Protein AF-0000000071926721 (afdb_homodimer)

Sequence (280 aa):
MYRKNIKAYTTQNLQSELAVADPYRVIQLLMQGCLERLAQTRGAIERRDFEGKSQSVSKTMAIINGLQDSLDLSYGKVPEDLFALYDYMKVRMMDASRDMDIAAIDEVMTLMLTVKSGWDAIPVEERDKAIAQQKAGRTEMYRKNIKAYTTQNLQSELAVADPYRVIQLLMQGCLERLAQTRGAIERRDFEGKSQSVSKTMAIINGLQDSLDLSYGKVPEDLFALYDYMKVRMMDASRDMDIAAIDEVMTLMLTVKSGWDAIPVEERDKAIAQQKAGRTE

Solvent-accessible surface area (backbone atoms only — not comparable to full-atom values): 14315 Å² total; per-residue (Å²): 123,77,65,63,64,46,52,65,54,38,38,69,58,37,56,70,18,52,52,49,59,29,61,64,52,45,52,51,50,47,50,52,50,33,50,52,26,47,53,47,24,46,52,17,50,77,66,67,33,62,69,54,24,54,54,25,47,53,52,29,49,51,44,51,49,28,55,49,45,22,40,20,60,88,62,38,66,58,39,45,51,50,42,52,52,49,51,50,41,51,54,42,46,53,53,17,64,74,66,62,35,59,67,43,46,52,50,44,46,52,52,50,50,53,53,45,51,38,60,67,63,46,50,68,70,59,50,51,51,41,49,50,53,54,51,53,20,46,76,88,120,77,64,64,62,46,51,67,52,38,37,71,55,38,55,72,19,50,51,47,58,31,61,64,51,44,52,50,51,50,50,51,49,33,50,53,26,47,52,49,25,47,52,18,51,76,66,68,33,63,69,54,24,53,54,26,48,53,52,30,49,51,44,51,50,28,57,51,44,22,41,20,58,86,63,39,67,59,38,46,53,50,42,52,50,49,52,50,42,51,53,41,47,53,53,16,64,76,66,62,34,57,68,43,47,51,49,44,46,52,53,50,48,52,54,46,52,41,61,66,64,47,51,67,70,60,50,50,52,43,49,49,52,52,49,55,21,46,76,87

Nearest PDB structures (foldseek):
  5tvn-assembly1_A  TM=4.959E-01  e=1.541E-01  Homo sapiens
  1nze-assembly1_A  TM=5.959E-01  e=5.833E-01  Spinacia oleracea
  6d35-assembly1_A  TM=5.085E-01  e=3.679E-01  Xenopus laevis
  3zsu-assembly1_A  TM=5.746E-01  e=8.786E-01  Thermosynechococcus vestitus BP-1
  5xsj-assembly1_L  TM=4.540E-01  e=5.002E-01  Clostridium beijerinckii NCIMB 8052

Organism: Aeromonas hydrophila subsp. hydrophila (strain ATCC 7966 / DSM 30187 / BCRC 13018 / CCUG 14551 / JCM 1027 / KCTC 2358 / NCIMB 9240 / NCTC 8049) (NCBI:txid380703)

Foldseek 3Di:
DVPVVCPPCCPPVVVVVPPPLAVLVVLLVLLVVLLVLLVQLLVCLVVVPLVSNVVSLVVNLVSLVVNLVPADCVVDDPNVVSNVLSVVLNVLSVVCSVVSPSVSSVVSSVSSVVVSVVSVPPDPVNSNVVSVVVVVVVVD/DVPVVCPVCCPPVVVVVPPPLAPLVVLLVLLVLLLVLLVQLLVCLVVVVLVSNVVSLVSNLVSLVVNLVPADCVVDDPNVVSNVLSVVLNVLSVVCSVVSPSVSSVVSSVSSVVVSVVSVPPDPVNSNVVSVVVVVVVVD

Radius of gyration: 19.22 Å; Cα contacts (8 Å, |Δi|>4): 315; chains: 2; bounding box: 58×55×39 Å

Structure (mmCIF, N/CA/C/O backbone):
data_AF-0000000071926721-model_v1
#
loop_
_entity.id
_entity.type
_entity.pdbx_description
1 polymer 'Flagellar secretion chaperone FliS'
#
loop_
_atom_site.group_PDB
_atom_site.id
_atom_site.type_symbol
_atom_site.label_atom_id
_atom_site.label_alt_id
_atom_site.label_comp_id
_atom_site.label_asym_id
_atom_site.label_entity_id
_atom_site.label_seq_id
_atom_site.pdbx_PDB_ins_code
_atom_site.Cartn_x
_atom_site.Cartn_y
_atom_site.Cartn_z
_atom_site.occupancy
_atom_site.B_iso_or_equiv
_atom_site.auth_seq_id
_atom_site.auth_comp_id
_atom_site.auth_asym_id
_atom_site.auth_atom_id
_atom_site.pdbx_PDB_model_num
ATOM 1 N N . MET A 1 1 ? 31.516 1.764 8.523 1 27.95 1 MET A N 1
ATOM 2 C CA . MET A 1 1 ? 31.188 3.076 9.07 1 27.95 1 MET A CA 1
ATOM 3 C C . MET A 1 1 ? 29.797 3.521 8.625 1 27.95 1 MET A C 1
ATOM 5 O O . MET A 1 1 ? 29.312 4.57 9.047 1 27.95 1 MET A O 1
ATOM 9 N N . TYR A 1 2 ? 29.469 2.965 7.461 1 32.59 2 TYR A N 1
ATOM 10 C CA . TYR A 1 2 ? 28.203 3.344 6.852 1 32.59 2 TYR A CA 1
ATOM 11 C C . TYR A 1 2 ? 27.031 2.812 7.66 1 32.59 2 TYR A C 1
ATOM 13 O O . TYR A 1 2 ? 25.906 3.334 7.562 1 32.59 2 TYR A O 1
ATOM 21 N N . ARG A 1 3 ? 27.297 1.868 8.477 1 33.53 3 ARG A N 1
ATOM 22 C CA . ARG A 1 3 ? 26.266 1.087 9.148 1 33.53 3 ARG A CA 1
ATOM 23 C C . ARG A 1 3 ? 25.625 1.885 10.281 1 33.53 3 ARG A C 1
ATOM 25 O O . ARG A 1 3 ? 24.406 1.858 10.445 1 33.53 3 ARG A O 1
ATOM 32 N N . LYS A 1 4 ? 26.453 2.238 11.242 1 37.44 4 LYS A N 1
ATOM 33 C CA . LYS A 1 4 ? 25.984 2.795 12.508 1 37.44 4 LYS A CA 1
ATOM 34 C C . LYS A 1 4 ? 25.156 4.062 12.281 1 37.44 4 LYS A C 1
ATOM 36 O O . LYS A 1 4 ? 24.172 4.297 12.969 1 37.44 4 LYS A O 1
ATOM 41 N N . ASN A 1 5 ? 25.781 4.945 11.633 1 36.44 5 ASN A N 1
ATOM 42 C CA . ASN A 1 5 ? 25.188 6.277 11.523 1 36.44 5 ASN A CA 1
ATOM 43 C C . ASN A 1 5 ? 23.828 6.23 10.844 1 36.44 5 ASN A C 1
ATOM 45 O O . ASN A 1 5 ? 23.062 7.195 10.914 1 36.44 5 ASN A O 1
ATOM 49 N N . ILE A 1 6 ? 23.781 5.137 10.203 1 38.5 6 ILE A N 1
ATOM 50 C CA . ILE A 1 6 ? 22.5 5.078 9.516 1 38.5 6 ILE A CA 1
ATOM 51 C C . ILE A 1 6 ? 21.375 4.832 10.531 1 38.5 6 ILE A C 1
ATOM 53 O O . ILE A 1 6 ? 20.25 5.297 10.344 1 38.5 6 ILE A O 1
ATOM 57 N N . LYS A 1 7 ? 21.703 4.102 11.617 1 40.88 7 LYS A N 1
ATOM 58 C CA . LYS A 1 7 ? 20.641 3.703 12.531 1 40.88 7 LYS A CA 1
ATOM 59 C C . LYS A 1 7 ? 20 4.918 13.195 1 40.88 7 LYS A C 1
ATOM 61 O O . LYS A 1 7 ? 18.766 5.023 13.266 1 40.88 7 LYS A O 1
ATOM 66 N N . ALA A 1 8 ? 20.828 5.609 14.047 1 38.12 8 ALA A N 1
ATOM 67 C CA . ALA A 1 8 ? 20.328 6.695 14.883 1 38.12 8 ALA A CA 1
ATOM 68 C C . ALA A 1 8 ? 19.656 7.773 14.039 1 38.12 8 ALA A C 1
ATOM 70 O O . ALA A 1 8 ? 18.594 8.297 14.406 1 38.12 8 ALA A O 1
ATOM 71 N N . TYR A 1 9 ? 20.406 8.148 13.086 1 37.38 9 TYR A N 1
ATOM 72 C CA . TYR A 1 9 ? 19.906 9.227 12.234 1 37.38 9 TYR A CA 1
ATOM 73 C C . TYR A 1 9 ? 18.594 8.836 11.586 1 37.38 9 TYR A C 1
ATOM 75 O O . TYR A 1 9 ? 17.719 9.695 11.375 1 37.38 9 TYR A O 1
ATOM 83 N N . THR A 1 10 ? 18.469 7.609 11.531 1 40.94 10 THR A N 1
ATOM 84 C CA . THR A 1 10 ? 17.375 7.199 10.664 1 40.94 10 THR A CA 1
ATOM 85 C C . THR A 1 10 ? 16.016 7.422 11.344 1 40.94 10 THR A C 1
ATOM 87 O O . THR A 1 10 ? 15.062 7.859 10.711 1 40.94 10 THR A O 1
ATOM 90 N N . THR A 1 11 ? 16 7.102 12.734 1 40.12 11 THR A N 1
ATOM 91 C CA . THR A 1 11 ? 14.648 7.059 13.266 1 40.12 11 THR A CA 1
ATOM 92 C C . THR A 1 11 ? 14.109 8.469 13.484 1 40.12 11 THR A C 1
ATOM 94 O O . THR A 1 11 ? 12.969 8.766 13.125 1 40.12 11 THR A O 1
ATOM 97 N N . GLN A 1 12 ? 14.82 9.258 14.336 1 42.25 12 GLN A N 1
ATOM 98 C CA . GLN A 1 12 ? 14.273 10.547 14.742 1 42.25 12 GLN A CA 1
ATOM 99 C C . GLN A 1 12 ? 14.031 11.445 13.531 1 42.25 12 GLN A C 1
ATOM 101 O O . GLN A 1 12 ? 12.992 12.109 13.445 1 42.25 12 GLN A O 1
ATOM 106 N N . ASN A 1 13 ? 15.047 11.656 12.688 1 44.41 13 ASN A N 1
ATOM 107 C CA . ASN A 1 13 ? 15 12.625 11.594 1 44.41 13 ASN A CA 1
ATOM 108 C C . ASN A 1 13 ? 14.125 12.125 10.445 1 44.41 13 ASN A C 1
ATOM 110 O O . ASN A 1 13 ? 13.609 12.922 9.656 1 44.41 13 ASN A O 1
ATOM 114 N N . LEU A 1 14 ? 14.031 10.914 10.5 1 44.69 14 LEU A N 1
ATOM 115 C CA . LEU A 1 14 ? 13.289 10.352 9.375 1 44.69 14 LEU A CA 1
ATOM 116 C C . LEU A 1 14 ? 11.797 10.664 9.492 1 44.69 14 LEU A C 1
ATOM 118 O O . LEU A 1 14 ? 11.133 10.914 8.492 1 44.69 14 LEU A O 1
ATOM 122 N N . GLN A 1 15 ? 11.336 10.734 10.773 1 43.94 15 GLN A N 1
ATOM 123 C CA . GLN A 1 15 ? 9.906 10.852 11.031 1 43.94 15 GLN A CA 1
ATOM 124 C C . GLN A 1 15 ? 9.344 12.133 10.406 1 43.94 15 GLN A C 1
ATOM 126 O O . GLN A 1 15 ? 8.281 12.109 9.781 1 43.94 15 GLN A O 1
ATOM 131 N N . SER A 1 16 ? 9.93 13.281 10.844 1 45.97 16 SER A N 1
ATOM 132 C CA . SER A 1 16 ? 9.43 14.547 10.312 1 45.97 16 SER A CA 1
ATOM 133 C C . SER A 1 16 ? 9.602 14.625 8.805 1 45.97 16 SER A C 1
ATOM 135 O O . SER A 1 16 ? 8.797 15.258 8.109 1 45.97 16 SER A O 1
ATOM 137 N N . GLU A 1 17 ? 10.594 13.992 8.344 1 43.81 17 GLU A N 1
ATOM 138 C CA . GLU A 1 17 ? 11.055 14.094 6.961 1 43.81 17 GLU A CA 1
ATOM 139 C C . GLU A 1 17 ? 10.148 13.305 6.02 1 43.81 17 GLU A C 1
ATOM 141 O O . GLU A 1 17 ? 10.203 13.484 4.801 1 43.81 17 GLU A O 1
ATOM 146 N N . LEU A 1 18 ? 9.445 12.461 6.52 1 46.28 18 LEU A N 1
ATOM 147 C CA . LEU A 1 18 ? 8.633 11.641 5.625 1 46.28 18 LEU A CA 1
ATOM 148 C C . LEU A 1 18 ? 7.395 12.398 5.168 1 46.28 18 LEU A C 1
ATOM 150 O O . LEU A 1 18 ? 6.5 11.812 4.551 1 46.28 18 LEU A O 1
ATOM 154 N N . ALA A 1 19 ? 7.355 13.688 5.406 1 46.84 19 ALA A N 1
ATOM 155 C CA . ALA A 1 19 ? 6.281 14.336 4.66 1 46.84 19 ALA A CA 1
ATOM 156 C C . ALA A 1 19 ? 6.383 14.023 3.17 1 46.84 19 ALA A C 1
ATOM 158 O O . ALA A 1 19 ? 7.391 14.328 2.531 1 46.84 19 ALA A O 1
ATOM 159 N N . VAL A 1 20 ? 5.691 12.969 2.828 1 54.78 20 VAL A N 1
ATOM 160 C CA . VAL A 1 20 ? 5.629 12.336 1.518 1 54.78 20 VAL A CA 1
ATOM 161 C C . VAL A 1 20 ? 5.332 13.383 0.448 1 54.78 20 VAL A C 1
ATOM 163 O O . VAL A 1 20 ? 4.328 14.094 0.524 1 54.78 20 VAL A O 1
ATOM 166 N N . ALA A 1 21 ? 6.301 13.758 -0.486 1 58.38 21 ALA A N 1
ATOM 167 C CA . ALA A 1 21 ? 6.184 14.719 -1.58 1 58.38 21 ALA A CA 1
ATOM 168 C C . ALA A 1 21 ? 5.129 14.281 -2.588 1 58.38 21 ALA A C 1
ATOM 170 O O . ALA A 1 21 ? 4.359 15.102 -3.092 1 58.38 21 ALA A O 1
ATOM 171 N N . ASP A 1 22 ? 4.996 12.836 -2.863 1 75.88 22 ASP A N 1
ATOM 172 C CA . ASP A 1 22 ? 3.934 12.461 -3.791 1 75.88 22 ASP A CA 1
ATOM 173 C C . ASP A 1 22 ? 3.109 11.305 -3.24 1 75.88 22 ASP A C 1
ATOM 175 O O . ASP A 1 22 ? 3.289 10.156 -3.658 1 75.88 22 ASP A O 1
ATOM 179 N N . PRO A 1 23 ? 2.209 11.594 -2.449 1 81.69 23 PRO A N 1
ATOM 180 C CA . PRO A 1 23 ? 1.365 10.57 -1.83 1 81.69 23 PRO A CA 1
ATOM 181 C C . PRO A 1 23 ? 0.489 9.836 -2.842 1 81.69 23 PRO A C 1
ATOM 183 O O . PRO A 1 23 ? 0.087 8.695 -2.604 1 81.69 23 PRO A O 1
ATOM 186 N N . TYR A 1 24 ? 0.342 10.438 -4.02 1 85.25 24 TYR A N 1
ATOM 187 C CA . TYR A 1 24 ? -0.516 9.82 -5.023 1 85.25 24 TYR A CA 1
ATOM 188 C C . TYR A 1 24 ? 0.163 8.609 -5.648 1 85.25 24 TYR A C 1
ATOM 190 O O . TYR A 1 24 ? -0.472 7.57 -5.855 1 85.25 24 TYR A O 1
ATOM 198 N N . ARG A 1 25 ? 1.349 8.805 -5.898 1 88.62 25 ARG A N 1
ATOM 199 C CA . ARG A 1 25 ? 2.104 7.715 -6.504 1 88.62 25 ARG A CA 1
ATOM 200 C C . ARG A 1 25 ? 2.211 6.531 -5.547 1 88.62 25 ARG A C 1
ATOM 202 O O . ARG A 1 25 ? 2.098 5.375 -5.969 1 88.62 25 ARG A O 1
ATOM 209 N N . VAL A 1 26 ? 2.432 6.781 -4.34 1 89.62 26 VAL A N 1
ATOM 210 C CA . VAL A 1 26 ? 2.58 5.738 -3.33 1 89.62 26 VAL A CA 1
ATOM 211 C C . VAL A 1 26 ? 1.294 4.922 -3.238 1 89.62 26 VAL A C 1
ATOM 213 O O . VAL A 1 26 ? 1.335 3.689 -3.207 1 89.62 26 VAL A O 1
ATOM 216 N N . ILE A 1 27 ? 0.19 5.535 -3.23 1 92.12 27 ILE A N 1
ATOM 217 C CA . ILE A 1 27 ? -1.099 4.855 -3.156 1 92.12 27 ILE A CA 1
ATOM 218 C C . ILE A 1 27 ? -1.33 4.051 -4.434 1 92.12 27 ILE A C 1
ATOM 220 O O . ILE A 1 27 ? -1.814 2.916 -4.379 1 92.12 27 ILE A O 1
ATOM 224 N N . GLN A 1 28 ? -1.027 4.656 -5.531 1 91.88 28 GLN A N 1
ATOM 225 C CA . GLN A 1 28 ? -1.135 3.975 -6.816 1 91.88 28 GLN A CA 1
ATOM 226 C C . GLN A 1 28 ? -0.357 2.662 -6.812 1 91.88 28 GLN A C 1
ATOM 228 O O . GLN A 1 28 ? -0.859 1.635 -7.273 1 91.88 28 GLN A O 1
ATOM 233 N N . LEU A 1 29 ? 0.832 2.662 -6.289 1 93.38 29 LEU A N 1
ATOM 234 C CA . LEU A 1 29 ? 1.694 1.486 -6.25 1 93.38 29 LEU A CA 1
ATOM 235 C C . LEU A 1 29 ? 1.115 0.418 -5.328 1 93.38 29 LEU A C 1
ATOM 237 O O . LEU A 1 29 ? 1.202 -0.776 -5.625 1 93.38 29 LEU A O 1
ATOM 241 N N . LEU A 1 30 ? 0.517 0.813 -4.215 1 94.62 30 LEU A N 1
ATOM 242 C CA . LEU A 1 30 ? -0.12 -0.146 -3.32 1 94.62 30 LEU A CA 1
ATOM 243 C C . LEU A 1 30 ? -1.303 -0.824 -4.004 1 94.62 30 LEU A C 1
ATOM 245 O O . LEU A 1 30 ? -1.46 -2.045 -3.918 1 94.62 30 LEU A O 1
ATOM 249 N N . MET A 1 31 ? -2.055 -0.064 -4.703 1 96.25 31 MET A N 1
ATOM 250 C CA . MET A 1 31 ? -3.199 -0.638 -5.41 1 96.25 31 MET A CA 1
ATOM 251 C C . MET A 1 31 ? -2.74 -1.621 -6.48 1 96.25 31 MET A C 1
ATOM 253 O O . MET A 1 31 ? -3.336 -2.688 -6.648 1 96.25 31 MET A O 1
ATOM 257 N N . GLN A 1 32 ? -1.746 -1.19 -7.16 1 96.19 32 GLN A N 1
ATOM 258 C CA . GLN A 1 32 ? -1.172 -2.102 -8.141 1 96.19 32 GLN A CA 1
ATOM 259 C C . GLN A 1 32 ? -0.651 -3.373 -7.477 1 96.19 32 GLN A C 1
ATOM 261 O O . GLN A 1 32 ? -0.839 -4.477 -7.996 1 96.19 32 GLN A O 1
ATOM 266 N N . GLY A 1 33 ? 0.084 -3.232 -6.348 1 96.38 33 GLY A N 1
ATOM 267 C CA . GLY A 1 33 ? 0.533 -4.383 -5.582 1 96.38 33 GLY A CA 1
ATOM 268 C C . GLY A 1 33 ? -0.602 -5.289 -5.145 1 96.38 33 GLY A C 1
ATOM 269 O O . GLY A 1 33 ? -0.473 -6.516 -5.18 1 96.38 33 GLY A O 1
ATOM 270 N N . CYS A 1 34 ? -1.673 -4.73 -4.734 1 97.88 34 CYS A N 1
ATOM 271 C CA . CYS A 1 34 ? -2.855 -5.488 -4.344 1 97.88 34 CYS A CA 1
ATOM 272 C C . CYS A 1 34 ? -3.354 -6.352 -5.5 1 97.88 34 CYS A C 1
ATOM 274 O O . CYS A 1 34 ? -3.637 -7.535 -5.32 1 97.88 34 CYS A O 1
ATOM 276 N N . LEU A 1 35 ? -3.477 -5.75 -6.676 1 97.69 35 LEU A N 1
ATOM 277 C CA . LEU A 1 35 ? -3.943 -6.473 -7.855 1 97.69 35 LEU A CA 1
ATOM 278 C C . LEU A 1 35 ? -3.016 -7.641 -8.18 1 97.69 35 LEU A C 1
ATOM 280 O O . LEU A 1 35 ? -3.48 -8.727 -8.539 1 97.69 35 LEU A O 1
ATOM 284 N N . GLU A 1 36 ? -1.745 -7.434 -8.023 1 96.31 36 GLU A N 1
ATOM 285 C CA . GLU A 1 36 ? -0.773 -8.484 -8.305 1 96.31 36 GLU A CA 1
ATOM 286 C C . GLU A 1 36 ? -0.896 -9.625 -7.297 1 96.31 36 GLU A C 1
ATOM 288 O O . GLU A 1 36 ? -0.802 -10.797 -7.668 1 96.31 36 GLU A O 1
ATOM 293 N N . ARG A 1 37 ? -1.107 -9.312 -6.016 1 97.19 37 ARG A N 1
ATOM 294 C CA . ARG A 1 37 ? -1.272 -10.352 -5.004 1 97.19 37 ARG A CA 1
ATOM 295 C C . ARG A 1 37 ? -2.582 -11.102 -5.203 1 97.19 37 ARG A C 1
ATOM 297 O O . ARG A 1 37 ? -2.656 -12.305 -4.941 1 97.19 37 ARG A O 1
ATOM 304 N N . LEU A 1 38 ? -3.584 -10.406 -5.621 1 98.19 38 LEU A N 1
ATOM 305 C CA . LEU A 1 38 ? -4.852 -11.055 -5.938 1 98.19 38 LEU A CA 1
ATOM 306 C C . LEU A 1 38 ? -4.688 -12.047 -7.082 1 98.19 38 LEU A C 1
ATOM 308 O 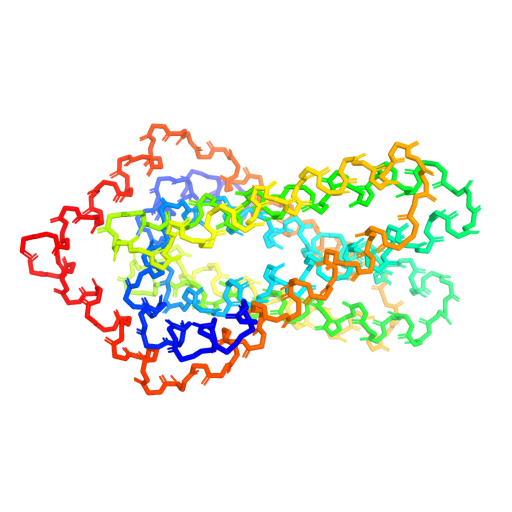O . LEU A 1 38 ? -5.23 -13.148 -7.035 1 98.19 38 LEU A O 1
ATOM 312 N N . ALA A 1 39 ? -3.986 -11.633 -8.117 1 97.19 39 ALA A N 1
ATOM 313 C CA . ALA A 1 39 ? -3.707 -12.539 -9.234 1 97.19 39 ALA A CA 1
ATOM 314 C C . ALA A 1 39 ? -2.951 -13.773 -8.758 1 97.19 39 ALA A C 1
ATOM 316 O O . ALA A 1 39 ? -3.229 -14.891 -9.211 1 97.19 39 ALA A O 1
ATOM 317 N N . GLN A 1 40 ? -1.99 -13.625 -7.883 1 96.06 40 GLN A N 1
ATOM 318 C CA . GLN A 1 40 ? -1.246 -14.75 -7.316 1 96.06 40 GLN A CA 1
ATOM 319 C C . GLN A 1 40 ? -2.164 -15.672 -6.52 1 96.06 40 GLN A C 1
ATOM 321 O O . GLN A 1 40 ? -2.016 -16.891 -6.57 1 96.06 40 GLN A O 1
ATOM 326 N N . THR A 1 41 ? -3.025 -15.078 -5.746 1 97.81 41 THR A N 1
ATOM 327 C CA . THR A 1 41 ? -3.988 -15.859 -4.98 1 97.81 41 THR A CA 1
ATOM 328 C C . THR A 1 41 ? -4.863 -16.703 -5.91 1 97.81 41 THR A C 1
ATOM 330 O O . THR A 1 41 ? -5.074 -17.891 -5.664 1 97.81 41 THR A O 1
ATOM 333 N N . ARG A 1 42 ? -5.371 -16.047 -6.918 1 97.94 42 ARG A N 1
ATOM 334 C CA . ARG A 1 42 ? -6.184 -16.734 -7.91 1 97.94 42 ARG A CA 1
ATOM 335 C C . ARG A 1 42 ? -5.441 -17.938 -8.477 1 97.94 42 ARG A C 1
ATOM 337 O O . ARG A 1 42 ? -6.004 -19.031 -8.578 1 97.94 42 ARG A O 1
ATOM 344 N N . GLY A 1 43 ? -4.172 -17.766 -8.875 1 96.88 43 GLY A N 1
ATOM 345 C CA . GLY A 1 43 ? -3.363 -18.844 -9.406 1 96.88 43 GLY A CA 1
ATOM 346 C C . GLY A 1 43 ? -3.129 -19.953 -8.406 1 96.88 43 GLY A C 1
ATOM 347 O O . GLY A 1 43 ? -3.139 -21.141 -8.766 1 96.88 43 GLY A O 1
ATOM 348 N N . ALA A 1 44 ? -2.859 -19.625 -7.188 1 97.44 44 ALA A N 1
ATOM 349 C CA . ALA A 1 44 ? -2.641 -20.625 -6.137 1 97.44 44 ALA A CA 1
ATOM 350 C C . ALA A 1 44 ? -3.879 -21.5 -5.941 1 97.44 44 ALA A C 1
ATOM 352 O O . ALA A 1 44 ? -3.768 -22.703 -5.746 1 97.44 44 ALA A O 1
ATOM 353 N N . ILE A 1 45 ? -5.027 -20.891 -5.941 1 97.19 45 ILE A N 1
ATOM 354 C CA . ILE A 1 45 ? -6.273 -21.625 -5.785 1 97.19 45 ILE A CA 1
ATOM 355 C C . ILE A 1 45 ? -6.465 -22.578 -6.965 1 97.19 45 ILE A C 1
ATOM 357 O O . ILE A 1 45 ? -6.816 -23.75 -6.781 1 97.19 45 ILE A O 1
ATOM 361 N N . GLU A 1 46 ? -6.254 -22.062 -8.18 1 97.19 46 GLU A N 1
ATOM 362 C CA . GLU A 1 46 ? -6.391 -22.875 -9.383 1 97.19 46 GLU A CA 1
ATOM 363 C C . GLU A 1 46 ? -5.492 -24.109 -9.328 1 97.19 46 GLU A C 1
ATOM 365 O O . GLU A 1 46 ? -5.863 -25.172 -9.8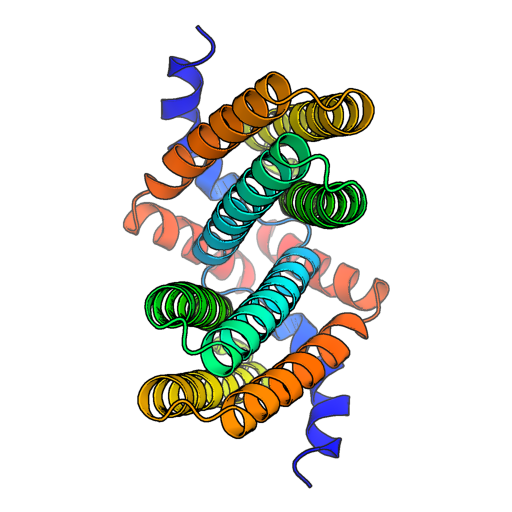12 1 97.19 46 GLU A O 1
ATOM 370 N N . ARG A 1 47 ? -4.352 -24 -8.68 1 96.25 47 ARG A N 1
ATOM 371 C CA . ARG A 1 47 ? -3.375 -25.094 -8.617 1 96.25 47 ARG A CA 1
ATOM 372 C C . ARG A 1 47 ? -3.484 -25.859 -7.305 1 96.25 47 ARG A C 1
ATOM 374 O O . ARG A 1 47 ? -2.641 -26.703 -7.004 1 96.25 47 ARG A O 1
ATOM 381 N N . ARG A 1 48 ? -4.352 -25.469 -6.469 1 96.75 48 ARG A N 1
ATOM 382 C CA . ARG A 1 48 ? -4.547 -26.078 -5.152 1 96.75 48 ARG A CA 1
ATOM 383 C C . ARG A 1 48 ? -3.271 -26 -4.32 1 96.75 48 ARG A C 1
ATOM 385 O O . ARG A 1 48 ? -2.887 -26.969 -3.674 1 96.75 48 ARG A O 1
ATOM 392 N N . ASP A 1 49 ? -2.586 -24.969 -4.496 1 96.69 49 ASP A N 1
ATOM 393 C CA . ASP A 1 49 ? -1.404 -24.625 -3.709 1 96.69 49 ASP A CA 1
ATOM 394 C C . ASP A 1 49 ? -1.789 -23.891 -2.43 1 96.69 49 ASP A C 1
ATOM 396 O O . ASP A 1 49 ? -1.719 -22.656 -2.375 1 96.69 49 ASP A O 1
ATOM 400 N N . PHE A 1 50 ? -2.035 -24.562 -1.381 1 96.12 50 PHE A N 1
ATOM 401 C CA . PHE A 1 50 ? -2.598 -24.016 -0.147 1 96.12 50 PHE A CA 1
ATOM 402 C C . PHE A 1 50 ? -1.607 -23.094 0.536 1 96.12 50 PHE A C 1
ATOM 404 O O . PHE A 1 50 ? -1.999 -22.062 1.099 1 96.12 50 PHE A O 1
ATOM 411 N N . GLU A 1 51 ? -0.387 -23.531 0.452 1 95.69 51 GLU A N 1
ATOM 412 C CA . GLU A 1 51 ? 0.6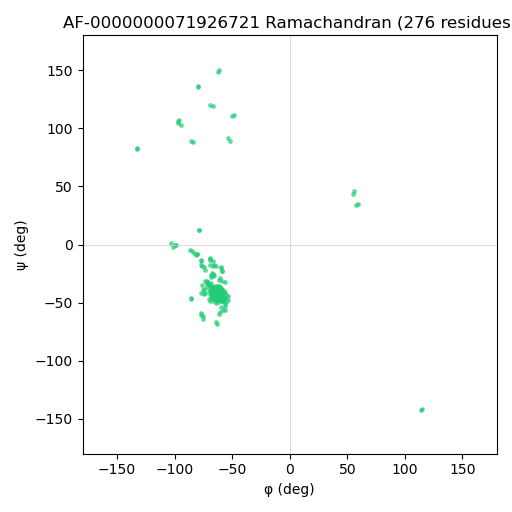37 -22.688 1.058 1 95.69 51 GLU A CA 1
ATOM 413 C C . GLU A 1 51 ? 0.755 -21.344 0.326 1 95.69 51 GLU A C 1
ATOM 415 O O . GLU A 1 51 ? 0.783 -20.281 0.956 1 95.69 51 GLU A O 1
ATOM 420 N N . GLY A 1 52 ? 0.814 -21.391 -1.037 1 96 52 GLY A N 1
ATOM 421 C CA . GLY A 1 52 ? 0.866 -20.172 -1.842 1 96 52 GLY A CA 1
ATOM 422 C C . GLY A 1 52 ? -0.353 -19.297 -1.666 1 96 52 GLY A C 1
ATOM 423 O O . GLY A 1 52 ? -0.234 -18.062 -1.614 1 96 52 GLY A O 1
ATOM 424 N N . LYS A 1 53 ? -1.475 -19.953 -1.507 1 96.94 53 LYS A N 1
ATOM 425 C CA . LYS A 1 53 ? -2.713 -19.219 -1.271 1 96.94 53 LYS A CA 1
ATOM 426 C C . LYS A 1 53 ? -2.652 -18.453 0.049 1 96.94 53 LYS A C 1
ATOM 428 O O . LYS A 1 53 ? -2.941 -17.266 0.092 1 96.94 53 LYS A O 1
ATOM 433 N N . SER A 1 54 ? -2.287 -19.094 1.076 1 95.94 54 SER A N 1
ATOM 434 C CA . SER A 1 54 ? -2.246 -18.484 2.398 1 95.94 54 SER A CA 1
ATOM 435 C C . SER A 1 54 ? -1.299 -17.297 2.424 1 95.94 54 SER A C 1
ATOM 437 O O . SER A 1 54 ? -1.618 -16.25 3.002 1 95.94 54 SER A O 1
ATOM 439 N N . GLN A 1 55 ? -0.133 -17.422 1.756 1 94.94 55 GLN A N 1
ATOM 440 C CA . GLN A 1 55 ? 0.853 -16.344 1.713 1 94.94 55 GLN A CA 1
ATOM 441 C C . GLN A 1 55 ? 0.325 -15.148 0.933 1 94.94 55 GLN A C 1
ATOM 443 O O . GLN A 1 55 ? 0.424 -14.008 1.395 1 94.94 55 GLN A O 1
ATOM 448 N N . SER A 1 56 ? -0.269 -15.367 -0.227 1 96.62 56 SER A N 1
ATOM 449 C CA . SER A 1 56 ? -0.746 -14.273 -1.071 1 96.62 56 SER A CA 1
ATOM 450 C C . SER A 1 56 ? -1.972 -13.602 -0.464 1 96.62 56 SER A C 1
ATOM 452 O O . SER A 1 56 ? -2.137 -12.383 -0.577 1 96.62 56 SER A O 1
ATOM 454 N N . VAL A 1 57 ? -2.807 -14.391 0.235 1 96.88 57 VAL A N 1
ATOM 455 C CA . VAL A 1 57 ? -3.967 -13.82 0.911 1 96.88 57 VAL A CA 1
ATOM 456 C C . VAL A 1 57 ? -3.508 -12.898 2.039 1 96.88 57 VAL A C 1
ATOM 458 O O . VAL A 1 57 ? -3.998 -11.781 2.172 1 96.88 57 VAL A O 1
ATOM 461 N N . SER A 1 58 ? -2.576 -13.359 2.775 1 96.69 58 SER A N 1
ATOM 462 C CA . SER A 1 58 ? -2.061 -12.562 3.883 1 96.69 58 SER A CA 1
ATOM 463 C C . SER A 1 58 ? -1.469 -11.25 3.391 1 96.69 58 SER A C 1
ATOM 465 O O . SER A 1 58 ? -1.688 -10.195 3.998 1 96.69 58 SER A O 1
ATOM 467 N N . LYS A 1 59 ? -0.71 -11.281 2.342 1 95.38 59 LYS A N 1
ATOM 468 C CA . LYS A 1 59 ? -0.099 -10.086 1.7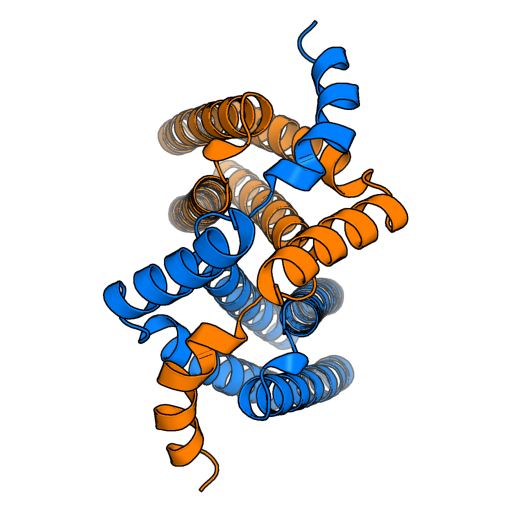71 1 95.38 59 LYS A CA 1
ATOM 469 C C . LYS A 1 59 ? -1.158 -9.148 1.207 1 95.38 59 LYS A C 1
ATOM 471 O O . LYS A 1 59 ? -1.048 -7.926 1.345 1 95.38 59 LYS A O 1
ATOM 476 N N . THR A 1 60 ? -2.189 -9.719 0.545 1 97.62 60 THR A N 1
ATOM 477 C CA . THR A 1 60 ? -3.295 -8.914 0.036 1 97.62 60 THR A CA 1
ATOM 478 C C . THR A 1 60 ? -3.996 -8.18 1.174 1 97.62 60 THR A C 1
ATOM 480 O O . THR A 1 60 ? -4.258 -6.977 1.075 1 97.62 60 THR A O 1
ATOM 483 N N . MET A 1 61 ? -4.242 -8.867 2.264 1 97.38 61 MET A N 1
ATOM 484 C CA . MET A 1 61 ? -4.914 -8.289 3.424 1 97.38 61 MET A CA 1
ATOM 485 C C . MET A 1 61 ? -4.086 -7.152 4.023 1 97.38 61 MET A C 1
ATOM 487 O O . MET A 1 61 ? -4.633 -6.117 4.398 1 97.38 61 MET A O 1
ATOM 491 N N . ALA A 1 62 ? -2.828 -7.402 4.074 1 95.12 62 ALA A N 1
ATOM 492 C CA . ALA A 1 62 ? -1.939 -6.379 4.621 1 95.12 62 ALA A CA 1
ATOM 493 C C . ALA A 1 62 ? -1.992 -5.105 3.785 1 95.12 62 ALA A C 1
ATOM 495 O O . ALA A 1 62 ? -2.004 -3.998 4.328 1 95.12 62 ALA A O 1
ATOM 496 N N . ILE A 1 63 ? -2.002 -5.23 2.465 1 96.75 63 ILE A N 1
ATOM 497 C CA . ILE A 1 63 ? -2.039 -4.07 1.58 1 96.75 63 ILE A CA 1
ATOM 498 C C . ILE A 1 63 ? -3.373 -3.344 1.737 1 96.75 63 ILE A C 1
ATOM 500 O O . ILE A 1 63 ? -3.408 -2.117 1.859 1 96.75 63 ILE A O 1
ATOM 504 N N . ILE A 1 64 ? -4.516 -4.105 1.793 1 97.25 64 ILE A N 1
ATOM 505 C CA . ILE A 1 64 ? -5.824 -3.482 1.924 1 97.25 64 ILE A CA 1
ATOM 506 C C . ILE A 1 64 ? -5.926 -2.773 3.273 1 97.25 64 ILE A C 1
ATOM 508 O O . ILE A 1 64 ? -6.477 -1.673 3.363 1 97.25 64 ILE A O 1
ATOM 512 N N . ASN A 1 65 ? -5.344 -3.361 4.336 1 95.19 65 ASN A N 1
ATOM 513 C CA . ASN A 1 65 ? -5.297 -2.691 5.629 1 95.19 65 ASN A CA 1
ATOM 514 C C . ASN A 1 65 ? -4.5 -1.393 5.562 1 95.19 65 ASN A C 1
ATOM 516 O O . ASN A 1 65 ? -4.895 -0.383 6.148 1 95.19 65 ASN A O 1
ATOM 520 N N . GLY A 1 66 ? -3.393 -1.462 4.832 1 92.56 66 GLY A N 1
ATOM 521 C CA . GLY A 1 66 ? -2.586 -0.268 4.637 1 92.56 66 GLY A CA 1
ATOM 522 C C . GLY A 1 66 ? -3.322 0.838 3.904 1 92.56 66 GLY A C 1
ATOM 523 O O . GLY A 1 66 ? -3.242 2.006 4.289 1 92.56 66 GLY A O 1
ATOM 524 N N . LEU A 1 67 ? -4.031 0.506 2.918 1 94.19 67 LEU A N 1
ATOM 525 C CA . LEU A 1 67 ? -4.848 1.463 2.182 1 94.19 67 LEU A CA 1
ATOM 526 C C . LEU A 1 67 ? -5.922 2.064 3.082 1 94.19 67 LEU A C 1
ATOM 528 O O . LEU A 1 67 ? -6.176 3.27 3.035 1 94.19 67 LEU A O 1
ATOM 532 N N . GLN A 1 68 ? -6.559 1.223 3.908 1 92.62 68 GLN A N 1
ATOM 533 C CA . GLN A 1 68 ? -7.559 1.703 4.859 1 92.62 68 GLN A CA 1
ATOM 534 C C . GLN A 1 68 ? -6.938 2.674 5.859 1 92.62 68 GLN A C 1
ATOM 536 O O . GLN A 1 68 ? -7.512 3.729 6.145 1 92.62 68 GLN A O 1
ATOM 541 N N . ASP A 1 69 ? -5.766 2.285 6.332 1 87.69 69 ASP A N 1
ATOM 542 C CA . ASP A 1 69 ? -5.066 3.09 7.328 1 87.69 69 ASP A CA 1
ATOM 543 C C . ASP A 1 69 ? -4.645 4.438 6.75 1 87.69 69 ASP A C 1
ATOM 545 O O . ASP A 1 69 ? -4.465 5.41 7.488 1 87.69 69 ASP A O 1
ATOM 549 N N . SER A 1 70 ? -4.453 4.562 5.473 1 87.44 70 SER A N 1
ATOM 550 C CA . SER A 1 70 ? -3.963 5.766 4.809 1 87.44 70 SER A CA 1
ATOM 551 C C . SER A 1 70 ? -5.082 6.785 4.617 1 87.44 70 SER A C 1
ATOM 553 O O . SER A 1 70 ? -4.824 7.938 4.262 1 87.44 70 SER A O 1
ATOM 555 N N . LEU A 1 71 ? -6.336 6.406 4.895 1 88.5 71 LEU A N 1
ATOM 556 C CA . LEU A 1 71 ? -7.473 7.297 4.688 1 88.5 71 LEU A CA 1
ATOM 557 C C . LEU A 1 71 ? -7.594 8.305 5.828 1 88.5 71 LEU A C 1
ATOM 559 O O . LEU A 1 71 ? -7.371 7.961 6.988 1 88.5 71 LEU A O 1
ATOM 563 N N . ASP A 1 72 ? -7.828 9.57 5.484 1 83.19 72 ASP A N 1
ATOM 564 C CA . ASP A 1 72 ? -8.227 10.578 6.453 1 83.19 72 ASP A CA 1
ATOM 565 C C . ASP A 1 72 ? -9.742 10.75 6.48 1 83.19 72 ASP A C 1
ATOM 567 O O . ASP A 1 72 ? -10.305 11.484 5.668 1 83.19 72 ASP A O 1
ATOM 571 N N . LEU A 1 73 ? -10.336 10.273 7.496 1 85.12 73 LEU A N 1
ATOM 572 C CA . LEU A 1 73 ? -11.797 10.211 7.57 1 85.12 73 LEU A CA 1
ATOM 573 C C . LEU A 1 73 ? -12.391 11.57 7.895 1 85.12 73 LEU A C 1
ATOM 575 O O . LEU A 1 73 ? -13.594 11.789 7.734 1 85.12 73 LEU A O 1
ATOM 579 N N . SER A 1 74 ? -11.484 12.438 8.32 1 81.88 74 SER A N 1
ATOM 580 C CA . SER A 1 74 ? -11.969 13.781 8.625 1 81.88 74 SER A CA 1
ATOM 581 C C . SER A 1 74 ? -12.375 14.523 7.359 1 81.88 74 SER A C 1
ATOM 583 O O . SER A 1 74 ? -13.086 15.531 7.426 1 81.88 74 SER A O 1
ATOM 585 N N . TYR A 1 75 ? -12.023 13.977 6.199 1 78.5 75 TYR A N 1
ATOM 586 C CA . TYR A 1 75 ? -12.281 14.656 4.934 1 78.5 75 TYR A CA 1
ATOM 587 C C . TYR A 1 75 ? -13.68 14.328 4.418 1 78.5 75 TYR A C 1
ATOM 589 O O . TYR A 1 75 ? -14.094 14.844 3.379 1 78.5 75 TYR A O 1
ATOM 597 N N . GLY A 1 76 ? -14.406 13.43 5.098 1 81.56 76 GLY A N 1
ATOM 598 C CA . GLY A 1 76 ? -15.828 13.336 4.797 1 81.56 76 GLY A CA 1
ATOM 599 C C . GLY A 1 76 ? -16.219 12.008 4.168 1 81.56 76 GLY A C 1
ATOM 600 O O . GLY A 1 76 ? -15.695 10.961 4.543 1 81.56 76 GLY A O 1
ATOM 601 N N . LYS A 1 77 ? -17.156 12.055 3.221 1 86 77 LYS A N 1
ATOM 602 C CA . LYS A 1 77 ? -17.938 10.906 2.76 1 86 77 LYS A CA 1
ATOM 603 C C . LYS A 1 77 ? -17.094 9.992 1.876 1 86 77 LYS A C 1
ATOM 605 O O . LYS A 1 77 ? -17.188 8.766 1.97 1 86 77 LYS A O 1
ATOM 610 N N . VAL A 1 78 ? -16.25 10.484 1.055 1 86.19 78 VAL A N 1
ATOM 611 C CA . VAL A 1 78 ? -15.516 9.68 0.08 1 86.19 78 VAL A CA 1
ATOM 612 C C . VAL A 1 78 ? -14.562 8.734 0.803 1 86.19 78 VAL A C 1
ATOM 614 O O . VAL A 1 78 ? -14.586 7.52 0.575 1 86.19 78 VAL A O 1
ATOM 617 N N . PRO A 1 79 ? -13.789 9.266 1.757 1 89.81 79 PRO A N 1
ATOM 618 C CA . PRO A 1 79 ? -12.945 8.352 2.529 1 89.81 79 PRO A CA 1
ATOM 619 C C . PRO A 1 79 ? -13.758 7.316 3.307 1 89.81 79 PRO A C 1
ATOM 621 O O . PRO A 1 79 ? -13.328 6.168 3.441 1 89.81 79 PRO A O 1
ATOM 624 N N . GLU A 1 80 ? -14.82 7.707 3.777 1 90.06 80 GLU A N 1
ATOM 625 C CA . GLU A 1 80 ? -15.68 6.781 4.508 1 90.06 80 GLU A CA 1
ATOM 626 C C . GLU A 1 80 ? -16.203 5.672 3.598 1 90.06 80 GLU A C 1
ATOM 628 O O . GLU A 1 80 ? -16.219 4.5 3.986 1 90.06 80 GLU A O 1
ATOM 633 N N . ASP A 1 81 ? -16.625 6.055 2.422 1 91.75 81 ASP A N 1
ATOM 634 C CA . ASP A 1 81 ? -17.094 5.07 1.452 1 91.75 81 ASP A CA 1
ATOM 635 C C . ASP A 1 81 ? -15.969 4.125 1.044 1 91.75 81 ASP A C 1
ATOM 637 O O . ASP A 1 81 ? -16.188 2.918 0.904 1 91.75 81 ASP A O 1
ATOM 641 N N . LEU A 1 82 ? -14.797 4.703 0.828 1 93.69 82 LEU A N 1
ATOM 642 C CA . LEU A 1 82 ? -13.641 3.883 0.495 1 93.69 82 LEU A CA 1
ATOM 643 C C . LEU A 1 82 ? -13.305 2.922 1.633 1 93.69 82 LEU A C 1
ATOM 645 O O . LEU A 1 82 ? -12.961 1.763 1.394 1 93.69 82 LEU A O 1
ATOM 649 N N . PHE A 1 83 ? -13.414 3.441 2.832 1 94.19 83 PHE A N 1
ATOM 650 C CA . PHE A 1 83 ? -13.164 2.605 4 1 94.19 83 PHE A CA 1
ATOM 651 C C . PHE A 1 83 ? -14.109 1.411 4.027 1 94.19 83 PHE A C 1
ATOM 653 O O . PHE A 1 83 ? -13.672 0.274 4.227 1 94.19 83 PHE A O 1
ATOM 660 N N . ALA A 1 84 ? -15.281 1.67 3.854 1 95.75 84 ALA A N 1
ATOM 661 C CA . ALA A 1 84 ? -16.297 0.616 3.85 1 95.75 84 ALA A CA 1
ATOM 662 C C . ALA A 1 84 ? -16.062 -0.37 2.711 1 95.75 84 ALA A C 1
ATOM 664 O O . ALA A 1 84 ? -16.234 -1.579 2.881 1 95.75 84 ALA A O 1
ATOM 665 N N . LEU A 1 85 ? -15.766 0.09 1.498 1 97.12 85 LEU A N 1
ATOM 666 C CA . LEU A 1 85 ? -15.469 -0.762 0.352 1 97.12 85 LEU A CA 1
ATOM 667 C C . LEU A 1 85 ? -14.289 -1.68 0.647 1 97.12 85 LEU A C 1
ATOM 669 O O . LEU A 1 85 ? -14.32 -2.867 0.317 1 97.12 85 LEU A O 1
ATOM 673 N N . TYR A 1 86 ? -13.242 -1.154 1.249 1 97.56 86 TYR A N 1
ATOM 674 C CA . TYR A 1 86 ? -12.078 -1.955 1.617 1 97.56 86 TYR A CA 1
ATOM 675 C C . TYR A 1 86 ? -12.453 -3.02 2.641 1 97.56 86 TYR A C 1
ATOM 677 O O . TYR A 1 86 ? -11.945 -4.141 2.592 1 97.56 86 TYR A O 1
ATOM 685 N N . ASP A 1 87 ? -13.281 -2.686 3.568 1 97.12 87 ASP A N 1
ATOM 686 C CA . ASP A 1 87 ? -13.773 -3.662 4.531 1 97.12 87 ASP A CA 1
ATOM 687 C C . ASP A 1 87 ? -14.5 -4.809 3.832 1 97.12 87 ASP A C 1
ATOM 689 O O . ASP A 1 87 ? -14.305 -5.977 4.18 1 97.12 87 ASP A O 1
ATOM 693 N N . TYR A 1 88 ? -15.32 -4.395 2.916 1 98.25 88 TYR A N 1
ATOM 694 C CA . TYR A 1 88 ? -16.031 -5.402 2.137 1 98.25 88 TYR A CA 1
ATOM 695 C C . TYR A 1 88 ? -15.055 -6.305 1.391 1 98.25 88 TYR A C 1
ATOM 697 O O . TYR A 1 88 ? -15.219 -7.527 1.374 1 98.25 88 TYR A O 1
ATOM 705 N N . MET A 1 89 ? -14.031 -5.801 0.803 1 98.44 89 MET A N 1
ATOM 706 C CA . MET A 1 89 ? -13.023 -6.566 0.071 1 98.44 89 MET A CA 1
ATOM 707 C C . MET A 1 89 ? -12.32 -7.559 0.989 1 98.44 89 MET A C 1
ATOM 709 O O . MET A 1 89 ? -12.047 -8.695 0.59 1 98.44 89 MET A O 1
ATOM 713 N N . LYS A 1 90 ? -12.016 -7.137 2.166 1 98 90 LYS A N 1
ATOM 714 C CA . LYS A 1 90 ? -11.344 -8.016 3.119 1 98 90 LYS A CA 1
ATOM 715 C C . LYS A 1 90 ? -12.227 -9.203 3.484 1 98 90 LYS A C 1
ATOM 717 O O . LYS A 1 90 ? -11.758 -10.344 3.537 1 98 90 LYS A O 1
ATOM 722 N N . VAL A 1 91 ? -13.453 -8.945 3.725 1 97.5 91 VAL A N 1
ATOM 723 C CA . VAL A 1 91 ? -14.398 -10.008 4.066 1 97.5 91 VAL A CA 1
ATOM 724 C C . VAL A 1 91 ? -14.516 -10.992 2.902 1 97.5 91 VAL A C 1
ATOM 726 O O . VAL A 1 91 ? -14.445 -12.203 3.1 1 97.5 91 VAL A O 1
ATOM 729 N N . ARG A 1 92 ? -14.695 -10.43 1.719 1 97.56 92 ARG A N 1
ATOM 730 C CA . ARG A 1 92 ? -14.82 -11.266 0.53 1 97.56 92 ARG A CA 1
ATOM 731 C C . ARG A 1 92 ? -13.562 -12.102 0.319 1 97.56 92 ARG A C 1
ATOM 733 O O . ARG A 1 92 ? -13.641 -13.25 -0.138 1 97.56 92 ARG A O 1
ATOM 740 N N . MET A 1 93 ? -12.422 -11.539 0.549 1 97.19 93 MET A N 1
ATOM 741 C CA . MET A 1 93 ? -11.148 -12.242 0.418 1 97.19 93 MET A CA 1
ATOM 742 C C . MET A 1 93 ? -11.07 -13.406 1.401 1 97.19 93 MET A C 1
ATOM 744 O O . MET A 1 93 ? -10.547 -14.469 1.069 1 97.19 93 MET A O 1
ATOM 748 N N . MET A 1 94 ? -11.453 -13.219 2.627 1 95.81 94 MET A N 1
ATOM 749 C CA . MET A 1 94 ? -11.453 -14.281 3.629 1 95.81 94 MET A CA 1
ATOM 750 C C . MET A 1 94 ? -12.352 -15.43 3.201 1 95.81 94 MET A C 1
ATOM 752 O O . MET A 1 94 ? -11.977 -16.594 3.324 1 95.81 94 MET A O 1
ATOM 756 N N . ASP A 1 95 ? -13.547 -15.102 2.66 1 94.19 95 ASP A N 1
ATOM 757 C CA . ASP A 1 95 ? -14.461 -16.109 2.135 1 94.19 95 ASP A CA 1
ATOM 758 C C . ASP A 1 95 ? -13.82 -16.891 0.987 1 94.19 95 ASP A C 1
ATOM 760 O O . ASP A 1 95 ? -13.922 -18.109 0.924 1 94.19 95 ASP A O 1
ATOM 764 N N . ALA A 1 96 ? -13.164 -16.156 0.135 1 96.06 96 ALA A N 1
ATOM 765 C CA . ALA A 1 96 ? -12.523 -16.75 -1.035 1 96.06 96 ALA A CA 1
ATOM 766 C C . ALA A 1 96 ? -11.438 -17.734 -0.624 1 96.06 96 ALA A C 1
ATOM 768 O O . ALA A 1 96 ? -11.32 -18.812 -1.201 1 96.06 96 ALA A O 1
ATOM 769 N N . SER A 1 97 ? -10.695 -17.281 0.285 1 94.94 97 SER A N 1
ATOM 770 C CA . SER A 1 97 ? -9.609 -18.125 0.768 1 94.94 97 SER A CA 1
ATOM 771 C C . SER A 1 97 ? -10.148 -19.391 1.427 1 94.94 97 SER A C 1
ATOM 773 O O . SER A 1 97 ? -9.625 -20.5 1.194 1 94.94 97 SER A O 1
ATOM 775 N N . ARG A 1 98 ? -11.07 -19.328 2.213 1 94.81 98 ARG A N 1
ATOM 776 C CA . ARG A 1 98 ? -11.664 -20.453 2.934 1 94.81 98 ARG A CA 1
ATOM 777 C C . ARG A 1 98 ? -12.297 -21.453 1.968 1 94.81 98 ARG A C 1
ATOM 779 O O . ARG A 1 98 ? -12.109 -22.672 2.102 1 94.81 98 ARG A O 1
ATOM 786 N N . ASP A 1 99 ? -12.953 -21.047 1.019 1 96 99 ASP A N 1
ATOM 787 C CA . ASP A 1 99 ? -13.781 -21.875 0.152 1 96 99 ASP A CA 1
ATOM 788 C C . ASP A 1 99 ? -13.07 -22.156 -1.173 1 96 99 ASP A C 1
ATOM 790 O O . ASP A 1 99 ? -13.633 -22.812 -2.057 1 96 99 ASP A O 1
ATOM 794 N N . MET A 1 100 ? -11.953 -21.625 -1.327 1 96.12 100 MET A N 1
ATOM 795 C CA . MET A 1 100 ? -11.242 -21.75 -2.598 1 96.12 100 MET A CA 1
ATOM 796 C C . MET A 1 100 ? -12.102 -21.25 -3.752 1 96.12 100 MET A C 1
ATOM 798 O O . MET A 1 100 ? -12.211 -21.906 -4.789 1 96.12 100 MET A O 1
ATOM 802 N N . ASP A 1 101 ? -12.711 -20.094 -3.568 1 96.5 101 ASP A N 1
ATOM 803 C CA . ASP A 1 101 ? -13.68 -19.516 -4.496 1 96.5 101 ASP A CA 1
ATOM 804 C C . ASP A 1 101 ? -13.008 -18.5 -5.422 1 96.5 101 ASP A C 1
ATOM 806 O O . ASP A 1 101 ? -12.852 -17.328 -5.062 1 96.5 101 ASP A O 1
ATOM 810 N N . ILE A 1 102 ? -12.781 -18.844 -6.609 1 97.19 102 ILE A N 1
ATOM 811 C CA . ILE A 1 102 ? -12.094 -18.016 -7.594 1 97.19 102 ILE A CA 1
ATOM 812 C C . ILE A 1 102 ? -12.969 -16.828 -7.969 1 97.19 102 ILE A C 1
ATOM 814 O O . ILE A 1 102 ? -12.461 -15.727 -8.211 1 97.19 102 ILE A O 1
ATOM 818 N N . ALA A 1 103 ? -14.25 -17.031 -8.016 1 97.56 103 ALA A N 1
ATOM 819 C CA . ALA A 1 103 ? -15.172 -15.961 -8.383 1 97.56 103 ALA A CA 1
ATOM 820 C C . ALA A 1 103 ? -15.094 -14.805 -7.387 1 97.56 103 ALA A C 1
ATOM 822 O O . ALA A 1 103 ? -15.219 -13.641 -7.77 1 97.56 103 ALA A O 1
ATOM 823 N N . ALA A 1 104 ? -14.938 -15.102 -6.141 1 97.75 104 ALA A N 1
ATOM 824 C CA . ALA A 1 104 ? -14.805 -14.07 -5.109 1 97.75 104 ALA A CA 1
ATOM 825 C C . ALA A 1 104 ? -13.516 -13.281 -5.297 1 97.75 104 ALA A C 1
ATOM 827 O O . ALA A 1 104 ? -13.492 -12.062 -5.086 1 97.75 104 ALA A O 1
ATOM 828 N N . ILE A 1 105 ? -12.477 -13.953 -5.695 1 98.31 105 ILE A N 1
ATOM 829 C CA . ILE A 1 105 ? -11.211 -13.273 -5.977 1 98.31 105 ILE A CA 1
ATOM 830 C C . ILE A 1 105 ? -11.391 -12.328 -7.164 1 98.31 105 ILE A C 1
ATOM 832 O O . ILE A 1 105 ? -10.93 -11.18 -7.121 1 98.31 105 ILE A O 1
ATOM 836 N N . ASP A 1 106 ? -12.07 -12.789 -8.188 1 98.12 106 ASP A N 1
ATOM 837 C CA . ASP A 1 106 ? -12.312 -11.969 -9.375 1 98.12 106 ASP A CA 1
ATOM 838 C C . ASP A 1 106 ? -13.141 -10.734 -9.023 1 98.12 106 ASP A C 1
ATOM 840 O O . ASP A 1 106 ? -12.922 -9.656 -9.578 1 98.12 106 ASP A O 1
ATOM 844 N N . GLU A 1 107 ? -14.047 -10.922 -8.133 1 98.38 107 GLU A N 1
ATOM 845 C CA . GLU A 1 107 ? -14.859 -9.789 -7.688 1 98.38 107 GLU A CA 1
ATOM 846 C C . GLU A 1 107 ? -14.016 -8.734 -6.988 1 98.38 107 GLU A C 1
ATOM 848 O O . GLU A 1 107 ? -14.125 -7.543 -7.281 1 98.38 107 GLU A O 1
ATOM 853 N N . VAL A 1 108 ? -13.195 -9.188 -6.055 1 98.44 108 VAL A N 1
ATOM 854 C CA . VAL A 1 108 ? -12.328 -8.266 -5.328 1 98.44 108 VAL A CA 1
ATOM 855 C C . VAL A 1 108 ? -11.383 -7.574 -6.301 1 98.44 108 VAL A C 1
ATOM 857 O O . VAL A 1 108 ? -11.125 -6.371 -6.184 1 98.44 108 VAL A O 1
ATOM 860 N N . MET A 1 109 ? -10.828 -8.281 -7.328 1 98.56 109 MET A N 1
ATOM 861 C CA . MET A 1 109 ? -9.953 -7.711 -8.344 1 98.56 109 MET A CA 1
ATOM 862 C C . MET A 1 109 ? -10.672 -6.617 -9.125 1 98.56 109 MET A C 1
ATOM 864 O O . MET A 1 109 ? -10.102 -5.555 -9.383 1 98.56 109 MET A O 1
ATOM 868 N N . THR A 1 110 ? -11.977 -6.895 -9.445 1 98.38 110 THR A N 1
ATOM 869 C CA . THR A 1 110 ? -12.758 -5.93 -10.203 1 98.38 110 THR A CA 1
ATOM 870 C C . THR A 1 110 ? -12.992 -4.656 -9.391 1 98.38 110 THR A C 1
ATOM 872 O O . THR A 1 110 ? -12.883 -3.549 -9.922 1 98.38 110 THR A O 1
ATOM 875 N N . LEU A 1 111 ? -13.25 -4.812 -8.141 1 98.06 111 LEU A N 1
ATOM 876 C CA . LEU A 1 111 ? -13.461 -3.662 -7.27 1 98.06 111 LEU A CA 1
ATOM 877 C C . LEU A 1 111 ? -12.18 -2.834 -7.148 1 98.06 111 LEU A C 1
ATOM 879 O O . LEU A 1 111 ? -12.219 -1.609 -7.281 1 98.06 111 LEU A O 1
ATOM 883 N N . MET A 1 112 ? -11.07 -3.516 -6.906 1 98 112 MET A N 1
ATOM 884 C CA . MET A 1 112 ? -9.797 -2.818 -6.773 1 98 112 MET A CA 1
ATOM 885 C C . MET A 1 112 ? -9.422 -2.117 -8.078 1 98 112 MET A C 1
ATOM 887 O O . MET A 1 112 ? -8.922 -0.992 -8.055 1 98 112 MET A O 1
ATOM 891 N N . LEU A 1 113 ? -9.656 -2.732 -9.211 1 97.44 113 LEU A N 1
ATOM 892 C CA . LEU A 1 113 ? -9.367 -2.137 -10.508 1 97.44 113 LEU A CA 1
ATOM 893 C C . LEU A 1 113 ? -10.188 -0.869 -10.719 1 97.44 113 LEU A C 1
ATOM 895 O O . LEU A 1 113 ? -9.695 0.11 -11.289 1 97.44 113 LEU A O 1
ATOM 899 N N . THR A 1 114 ? -11.414 -0.939 -10.258 1 96.5 114 THR A N 1
ATOM 900 C CA . THR A 1 114 ? -12.297 0.22 -10.367 1 96.5 114 THR A CA 1
ATOM 901 C C . THR A 1 114 ? -11.766 1.382 -9.531 1 96.5 114 THR A C 1
ATOM 903 O O . THR A 1 114 ? -11.695 2.516 -10.008 1 96.5 114 THR A O 1
ATOM 906 N N . VAL A 1 115 ? -11.359 1.093 -8.352 1 95.5 115 VAL A N 1
ATOM 907 C CA . VAL A 1 115 ? -10.82 2.121 -7.465 1 95.5 115 VAL A CA 1
ATOM 908 C C . VAL A 1 115 ? -9.531 2.682 -8.055 1 95.5 115 VAL A C 1
ATOM 910 O O . VAL A 1 115 ? -9.336 3.898 -8.094 1 95.5 115 VAL A O 1
ATOM 913 N N . LYS A 1 116 ? -8.734 1.826 -8.453 1 94.75 116 LYS A N 1
ATOM 914 C CA . LYS A 1 116 ? -7.449 2.256 -9 1 94.75 116 LYS A CA 1
ATOM 915 C C . LYS A 1 116 ? -7.645 3.096 -10.258 1 94.75 116 LYS A C 1
ATOM 917 O O . LYS A 1 116 ? -6.898 4.047 -10.5 1 94.75 116 LYS A O 1
ATOM 922 N N . SER A 1 117 ? -8.531 2.707 -11.148 1 95.06 117 SER A N 1
ATOM 923 C CA . SER A 1 117 ? -8.812 3.469 -12.359 1 95.06 117 SER A CA 1
ATOM 924 C C . SER A 1 117 ? -9.25 4.891 -12.031 1 95.06 117 SER A C 1
ATOM 926 O O . SER A 1 117 ? -8.859 5.84 -12.719 1 95.06 117 SER A O 1
ATOM 928 N N . GLY A 1 118 ? -10.055 5.043 -11.031 1 92.31 118 GLY A N 1
ATOM 929 C CA . GLY A 1 118 ? -10.414 6.371 -10.562 1 92.31 118 GLY A CA 1
ATOM 930 C C . GLY A 1 118 ? -9.227 7.16 -10.047 1 92.31 118 GLY A C 1
ATOM 931 O O . GLY A 1 118 ? -9.102 8.359 -10.32 1 92.31 118 GLY A O 1
ATOM 932 N N . TRP A 1 119 ? -8.406 6.488 -9.289 1 92 119 TRP A N 1
ATOM 933 C CA . TRP A 1 119 ? -7.203 7.105 -8.742 1 92 119 TRP A CA 1
ATOM 934 C C . TRP A 1 119 ? -6.262 7.551 -9.852 1 92 119 TRP A C 1
ATOM 936 O O . TRP A 1 119 ? -5.734 8.664 -9.82 1 92 119 TRP A O 1
ATOM 946 N N . ASP A 1 120 ? -6.098 6.777 -10.859 1 91.38 120 ASP A N 1
ATOM 947 C CA . ASP A 1 120 ? -5.211 7.043 -11.992 1 91.38 120 ASP A CA 1
ATOM 948 C C . ASP A 1 120 ? -5.723 8.211 -12.828 1 91.38 120 ASP A C 1
ATOM 950 O O . ASP A 1 120 ? -4.949 8.883 -13.516 1 91.38 120 ASP A O 1
ATOM 954 N N . ALA A 1 121 ? -6.949 8.438 -12.812 1 91.25 121 ALA A N 1
ATOM 955 C CA . ALA A 1 121 ? -7.59 9.43 -13.672 1 91.25 121 ALA A CA 1
ATOM 956 C C . ALA A 1 121 ? -7.473 10.828 -13.07 1 91.25 121 ALA A C 1
ATOM 958 O O . ALA A 1 121 ? -7.77 11.82 -13.734 1 91.25 121 ALA A O 1
ATOM 959 N N . ILE A 1 122 ? -6.98 10.891 -11.875 1 86 122 ILE A N 1
ATOM 960 C CA . ILE A 1 122 ? -6.816 12.211 -11.273 1 86 122 ILE A CA 1
ATOM 961 C C . ILE A 1 122 ? -5.711 12.977 -12 1 86 122 ILE A C 1
ATOM 963 O O . ILE A 1 122 ? -4.57 12.508 -12.07 1 86 122 ILE A O 1
ATOM 967 N N . PRO A 1 123 ? -6.145 14.133 -12.562 1 86.75 123 PRO A N 1
ATOM 968 C CA . PRO A 1 123 ? -5.141 14.898 -13.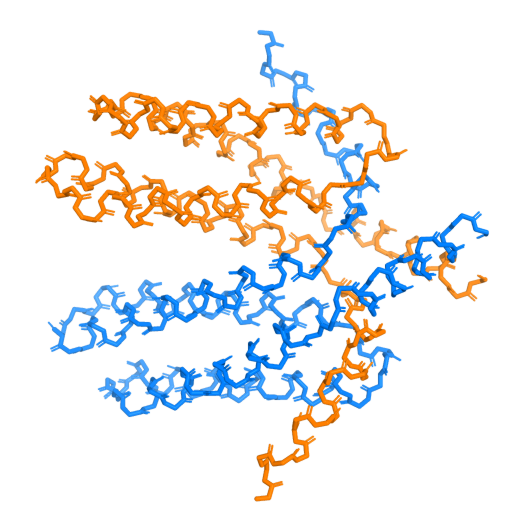312 1 86.75 123 PRO A CA 1
ATOM 969 C C . PRO A 1 123 ? -3.984 15.375 -12.438 1 86.75 123 PRO A C 1
ATOM 971 O O . PRO A 1 123 ? -4.195 15.734 -11.273 1 86.75 123 PRO A O 1
ATOM 974 N N . VAL A 1 124 ? -2.818 15.461 -13.094 1 83.38 124 VAL A N 1
ATOM 975 C CA . VAL A 1 124 ? -1.601 15.836 -12.383 1 83.38 124 VAL A CA 1
ATOM 976 C C . VAL A 1 124 ? -1.77 17.234 -11.773 1 83.38 124 VAL A C 1
ATOM 978 O O . VAL A 1 124 ? -1.309 17.484 -10.664 1 83.38 124 VAL A O 1
ATOM 981 N N . GLU A 1 125 ? -2.455 18.109 -12.492 1 83.62 125 GLU A N 1
ATOM 982 C CA . GLU A 1 125 ? -2.666 19.484 -12.016 1 83.62 125 GLU A CA 1
ATOM 983 C C . GLU A 1 125 ? -3.465 19.484 -10.711 1 83.62 125 GLU A C 1
ATOM 985 O O . GLU A 1 125 ? -3.195 20.297 -9.82 1 83.62 125 GLU A O 1
ATOM 990 N N . GLU A 1 126 ? -4.402 18.656 -10.617 1 81.06 126 GLU A N 1
ATOM 991 C CA . GLU A 1 126 ? -5.223 18.578 -9.414 1 81.06 126 GLU A CA 1
ATOM 992 C C . GLU A 1 126 ? -4.438 17.969 -8.258 1 81.06 126 GLU A C 1
ATOM 994 O O . GLU A 1 126 ? -4.617 18.375 -7.102 1 81.06 126 GLU A O 1
ATOM 999 N N . ARG A 1 127 ? -3.637 17.047 -8.555 1 79.75 127 ARG A N 1
ATOM 1000 C CA . ARG A 1 127 ? -2.783 16.453 -7.539 1 79.75 127 ARG A CA 1
ATOM 1001 C C . ARG A 1 127 ? -1.816 17.469 -6.957 1 79.75 127 ARG A C 1
ATOM 1003 O O . ARG A 1 127 ? -1.664 17.562 -5.738 1 79.75 127 ARG A O 1
ATOM 1010 N N . ASP A 1 128 ? -1.194 18.219 -7.887 1 78.44 128 ASP A N 1
ATOM 1011 C CA . ASP A 1 128 ? -0.215 19.203 -7.465 1 78.44 128 ASP A CA 1
ATOM 1012 C C . ASP A 1 128 ? -0.858 20.266 -6.566 1 78.44 128 ASP A C 1
ATOM 1014 O O . ASP A 1 128 ? -0.252 20.703 -5.59 1 78.44 128 ASP A O 1
ATOM 1018 N N . LYS A 1 129 ? -2.061 20.656 -6.988 1 78.56 129 LYS A N 1
ATOM 1019 C CA . LYS A 1 129 ? -2.785 21.641 -6.188 1 78.56 129 LYS A CA 1
ATOM 1020 C C . LYS A 1 129 ? -3.072 21.109 -4.789 1 78.56 129 LYS A C 1
ATOM 1022 O O . LYS A 1 129 ? -2.936 21.828 -3.801 1 78.56 129 LYS A O 1
ATOM 1027 N N . ALA A 1 130 ? -3.408 19.906 -4.672 1 76.38 130 ALA A N 1
ATOM 1028 C CA . ALA A 1 130 ? -3.74 19.297 -3.385 1 76.38 130 ALA A CA 1
ATOM 1029 C C . ALA A 1 130 ? -2.504 19.188 -2.498 1 76.38 130 ALA A C 1
ATOM 1031 O O . ALA A 1 130 ? -2.574 19.438 -1.291 1 76.38 130 ALA A O 1
ATOM 1032 N N . ILE A 1 131 ? -1.447 18.828 -3.113 1 74.88 131 ILE A N 1
ATOM 1033 C CA . ILE A 1 131 ? -0.198 18.672 -2.379 1 74.88 131 ILE A CA 1
ATOM 1034 C C . ILE A 1 131 ? 0.289 20.031 -1.882 1 74.88 131 ILE A C 1
ATOM 1036 O O . ILE A 1 131 ? 0.738 20.156 -0.74 1 74.88 131 ILE A O 1
ATOM 1040 N N . ALA A 1 132 ? 0.193 21.031 -2.781 1 74.12 132 ALA A N 1
ATOM 1041 C CA . ALA A 1 132 ? 0.596 22.391 -2.412 1 74.12 132 ALA A CA 1
ATOM 1042 C C . ALA A 1 132 ? -0.249 22.922 -1.256 1 74.12 132 ALA A C 1
ATOM 1044 O O . ALA A 1 132 ? 0.261 23.609 -0.37 1 74.12 132 ALA A O 1
ATOM 1045 N N . GLN A 1 133 ? -1.454 22.625 -1.287 1 72.5 133 GLN A N 1
ATOM 1046 C CA . GLN A 1 133 ? -2.361 23.078 -0.235 1 72.5 133 GLN A CA 1
ATOM 1047 C C . GLN A 1 133 ? -2.031 22.406 1.097 1 72.5 133 GLN A C 1
ATOM 1049 O O . GLN A 1 133 ? -2.16 23.031 2.156 1 72.5 133 GLN A O 1
ATOM 1054 N N . GLN A 1 134 ? -1.651 21.219 1.04 1 69.25 134 GLN A N 1
ATOM 1055 C CA . GLN A 1 134 ? -1.265 20.5 2.25 1 69.25 134 GLN A CA 1
ATOM 1056 C C . GLN A 1 134 ? 0.039 21.062 2.822 1 69.25 134 GLN A C 1
ATOM 1058 O O . GLN A 1 134 ? 0.183 21.188 4.039 1 69.25 134 GLN A O 1
ATOM 1063 N N . LYS A 1 135 ? 0.993 21.344 1.975 1 66.38 135 LYS A N 1
ATOM 1064 C CA . LYS A 1 135 ? 2.281 21.875 2.408 1 66.38 135 LYS A CA 1
ATOM 1065 C C . LYS A 1 135 ? 2.139 23.297 2.947 1 66.38 135 LYS A C 1
ATOM 1067 O O . LYS A 1 135 ? 2.791 23.656 3.928 1 66.38 135 LYS A O 1
ATOM 1072 N N . ALA A 1 136 ? 1.39 24.109 2.211 1 66 136 ALA A N 1
ATOM 1073 C CA . ALA A 1 136 ? 1.166 25.484 2.635 1 66 136 ALA A CA 1
ATOM 1074 C C . ALA A 1 136 ? 0.49 25.547 4 1 66 136 ALA A C 1
ATOM 1076 O O . ALA A 1 136 ? 0.763 26.438 4.805 1 66 136 ALA A O 1
ATOM 1077 N N . GLY A 1 137 ? -0.352 24.641 4.121 1 58.28 137 GLY A N 1
ATOM 1078 C CA . GLY A 1 137 ? -0.952 24.609 5.445 1 58.28 137 GLY A CA 1
ATOM 1079 C C . GLY A 1 137 ? 0.017 24.172 6.527 1 58.28 137 GLY A C 1
ATOM 1080 O O . GLY A 1 137 ? -0.215 24.406 7.711 1 58.28 137 GLY A O 1
ATOM 1081 N N . ARG A 1 138 ? 1.131 23.641 6.172 1 54.88 138 ARG A N 1
ATOM 1082 C CA . ARG A 1 138 ? 2.191 23.219 7.086 1 54.88 138 ARG A CA 1
ATOM 1083 C C . ARG A 1 138 ? 3.115 24.391 7.414 1 54.88 138 ARG A C 1
ATOM 1085 O O . ARG A 1 138 ? 3.67 24.469 8.516 1 54.88 138 ARG A O 1
ATOM 1092 N N . THR A 1 139 ? 3.525 25.109 6.473 1 51.72 139 THR A N 1
ATOM 1093 C CA . THR A 1 139 ? 4.434 26.234 6.68 1 51.72 139 THR A CA 1
ATOM 1094 C C . THR A 1 139 ? 3.75 27.344 7.465 1 51.72 139 THR A C 1
ATOM 1096 O O . THR A 1 139 ? 4.414 28.125 8.148 1 51.72 139 THR A O 1
ATOM 1099 N N . GLU A 1 140 ? 2.518 27.531 7.461 1 45.84 140 GLU A N 1
ATOM 1100 C CA . GLU A 1 140 ? 1.95 28.641 8.234 1 45.84 140 GLU A CA 1
ATOM 1101 C C . GLU A 1 140 ? 1.665 28.203 9.672 1 45.84 140 GLU A C 1
ATOM 1103 O O . GLU A 1 140 ? 1.301 27.047 9.922 1 45.84 140 GLU A O 1
ATOM 1108 N N . MET B 1 1 ? -26.266 0.92 -10.25 1 27.58 1 MET B N 1
ATOM 1109 C CA . MET B 1 1 ? -26.328 2.246 -9.641 1 27.58 1 MET B CA 1
ATOM 1110 C C . MET B 1 1 ? -25.047 2.568 -8.883 1 27.58 1 MET B C 1
ATOM 1112 O O . MET B 1 1 ? -24.875 3.695 -8.414 1 27.58 1 MET B O 1
ATOM 1116 N N . TYR B 1 2 ? -24.484 1.439 -8.391 1 31.64 2 TYR B N 1
ATOM 1117 C CA . TYR B 1 2 ? -23.266 1.567 -7.59 1 31.64 2 TYR B CA 1
ATOM 1118 C C . TYR B 1 2 ? -22.109 2.057 -8.438 1 31.64 2 TYR B C 1
ATOM 1120 O O . TYR B 1 2 ? -21.078 2.504 -7.906 1 31.64 2 TYR B O 1
ATOM 1128 N N . ARG B 1 3 ? -22.25 1.919 -9.719 1 33.16 3 ARG B N 1
ATOM 1129 C CA . ARG B 1 3 ? -21.156 2.117 -10.656 1 33.16 3 ARG B CA 1
ATOM 1130 C C . ARG B 1 3 ? -20.859 3.6 -10.844 1 33.16 3 ARG B C 1
ATOM 1132 O O . ARG B 1 3 ? -19.688 4.008 -10.867 1 33.16 3 ARG B O 1
ATOM 1139 N N . LYS B 1 4 ? -21.859 4.27 -11.391 1 37.44 4 LYS B N 1
ATOM 1140 C CA . LYS B 1 4 ? -21.688 5.637 -11.867 1 37.44 4 LYS B CA 1
ATOM 1141 C C . LYS B 1 4 ? -21.172 6.547 -10.766 1 37.44 4 LYS B C 1
ATOM 1143 O O . LYS B 1 4 ? -20.359 7.434 -11.016 1 37.44 4 LYS B O 1
ATOM 1148 N N . ASN B 1 5 ? -21.906 6.555 -9.727 1 36.03 5 ASN B N 1
ATOM 1149 C CA . ASN B 1 5 ? -21.625 7.527 -8.672 1 36.03 5 ASN B CA 1
ATOM 1150 C C . ASN B 1 5 ? -20.219 7.367 -8.109 1 36.03 5 ASN B C 1
ATOM 1152 O O . ASN B 1 5 ? -19.734 8.234 -7.379 1 36.03 5 ASN B O 1
ATOM 1156 N N . ILE B 1 6 ? -19.859 6.227 -8.414 1 37.94 6 ILE B N 1
ATOM 1157 C CA . ILE B 1 6 ? -18.516 6.023 -7.895 1 37.94 6 ILE B CA 1
ATOM 1158 C C . ILE B 1 6 ? -17.516 6.848 -8.703 1 37.94 6 ILE B C 1
ATOM 1160 O O . ILE B 1 6 ? -16.5 7.309 -8.172 1 37.94 6 ILE B O 1
ATOM 1164 N N . LYS B 1 7 ? -17.797 7 -10.023 1 40.44 7 LYS B N 1
ATOM 1165 C CA . LYS B 1 7 ? -16.797 7.637 -10.875 1 40.44 7 LYS B CA 1
ATOM 1166 C C . LYS B 1 7 ? -16.547 9.078 -10.445 1 40.44 7 LYS B C 1
ATOM 1168 O O . LYS B 1 7 ? -15.398 9.508 -10.336 1 40.44 7 LYS B O 1
ATOM 1173 N N . ALA B 1 8 ? -17.625 9.945 -10.672 1 37.38 8 ALA B N 1
ATOM 1174 C CA . ALA B 1 8 ? -17.484 11.391 -10.477 1 37.38 8 ALA B CA 1
ATOM 1175 C C . ALA B 1 8 ? -17 11.703 -9.07 1 37.38 8 ALA B C 1
ATOM 1177 O O . ALA B 1 8 ? -16.156 12.594 -8.883 1 37.38 8 ALA B O 1
ATOM 1178 N N . TYR B 1 9 ? -17.672 11.094 -8.164 1 36.72 9 TYR B N 1
ATOM 1179 C CA . TYR B 1 9 ? -17.344 11.352 -6.766 1 36.72 9 TYR B CA 1
ATOM 1180 C C . TYR B 1 9 ? -15.883 11.008 -6.48 1 36.72 9 TYR B C 1
ATOM 1182 O O . TYR B 1 9 ? -15.258 11.594 -5.594 1 36.72 9 TYR B O 1
ATOM 1190 N N . THR B 1 10 ? -15.43 10.195 -7.309 1 40.19 10 THR B N 1
ATOM 1191 C CA . THR B 1 10 ? -14.172 9.586 -6.891 1 40.19 10 THR B CA 1
ATOM 1192 C C . THR B 1 10 ? -13.016 10.562 -7.09 1 40.19 10 THR B C 1
ATOM 1194 O O . THR B 1 10 ? -12.117 10.648 -6.25 1 40.19 10 THR B O 1
ATOM 1197 N N . THR B 1 11 ? -13.062 11.305 -8.297 1 39.59 11 THR B N 1
ATOM 1198 C CA . THR B 1 11 ? -11.812 11.992 -8.562 1 39.59 11 THR B CA 1
ATOM 1199 C C . THR B 1 11 ? -11.688 13.242 -7.695 1 39.59 11 THR B C 1
ATOM 1201 O O . THR B 1 11 ? -10.625 13.5 -7.121 1 39.59 11 THR B O 1
ATOM 1204 N N . GLN B 1 12 ? -12.641 14.203 -7.863 1 41.38 12 GLN B N 1
ATOM 1205 C CA . GLN B 1 12 ? -12.492 15.5 -7.207 1 41.38 12 GLN B CA 1
ATOM 1206 C C . GLN B 1 12 ? -12.336 15.336 -5.695 1 41.38 12 GLN B C 1
ATOM 1208 O O . GLN B 1 12 ? -11.516 16.016 -5.074 1 41.38 12 GLN B O 1
ATOM 1213 N N . ASN B 1 13 ? -13.273 14.609 -5.035 1 43.75 13 ASN B N 1
ATOM 1214 C CA . ASN B 1 13 ? -13.336 14.531 -3.58 1 43.75 13 ASN B CA 1
ATOM 1215 C C . ASN B 1 13 ? -12.227 13.641 -3.02 1 43.75 13 ASN B C 1
ATOM 1217 O O . ASN B 1 13 ? -11.812 13.812 -1.873 1 43.75 13 ASN B O 1
ATOM 1221 N N . LEU B 1 14 ? -11.812 12.93 -3.898 1 44.94 14 LEU B N 1
ATOM 1222 C CA . LEU B 1 14 ? -10.812 11.984 -3.412 1 44.94 14 LEU B CA 1
ATOM 1223 C C . LEU B 1 14 ? -9.492 12.695 -3.119 1 44.94 14 LEU B C 1
ATOM 1225 O O . LEU B 1 14 ? -8.797 12.344 -2.166 1 44.94 14 LEU B O 1
ATOM 1229 N N . GLN B 1 15 ? -9.234 13.789 -3.92 1 43.78 15 GLN B N 1
ATOM 1230 C CA . GLN B 1 15 ? -7.938 14.445 -3.861 1 43.78 15 GLN B CA 1
ATOM 1231 C C . GLN B 1 15 ? -7.66 15 -2.465 1 43.78 15 GLN B C 1
ATOM 1233 O O . GLN B 1 15 ? -6.562 14.836 -1.935 1 43.78 15 GLN B O 1
ATOM 1238 N N . SER B 1 16 ? -8.555 15.922 -2.027 1 45.47 16 SER B N 1
ATOM 1239 C CA . SER B 1 16 ? -8.336 16.531 -0.718 1 45.47 16 SER B CA 1
ATOM 1240 C C . SER B 1 16 ? -8.344 15.477 0.386 1 45.47 16 SER B C 1
ATOM 1242 O O . SER B 1 16 ? -7.668 15.633 1.405 1 45.47 16 SER B O 1
ATOM 1244 N N . GLU B 1 17 ? -9.062 14.477 0.135 1 43.59 17 GLU B N 1
ATOM 1245 C CA . GLU B 1 17 ? -9.375 13.461 1.138 1 43.59 17 GLU B CA 1
ATOM 1246 C C . GLU B 1 17 ? -8.203 12.516 1.358 1 43.59 17 GLU B C 1
ATOM 1248 O O . GLU B 1 17 ? -8.18 11.758 2.332 1 43.59 17 GLU B O 1
ATOM 1253 N N . LEU B 1 18 ? -7.336 12.5 0.474 1 46.03 18 LEU B N 1
ATOM 1254 C CA . LEU B 1 18 ? -6.254 11.531 0.623 1 46.03 18 LEU B CA 1
ATOM 1255 C C . LEU B 1 18 ? -5.223 12.016 1.634 1 46.03 18 LEU B C 1
ATOM 1257 O O . LEU B 1 18 ? -4.133 11.453 1.735 1 46.03 18 LEU B O 1
ATOM 1261 N N . ALA B 1 19 ? -5.559 13.062 2.393 1 46.53 19 ALA B N 1
ATOM 1262 C CA . ALA B 1 19 ? -4.621 13.219 3.502 1 46.53 19 ALA B CA 1
ATOM 1263 C C . ALA B 1 19 ? -4.469 11.914 4.273 1 46.53 19 ALA B C 1
ATOM 1265 O O . ALA B 1 19 ? -5.445 11.383 4.809 1 46.53 19 ALA B O 1
ATOM 1266 N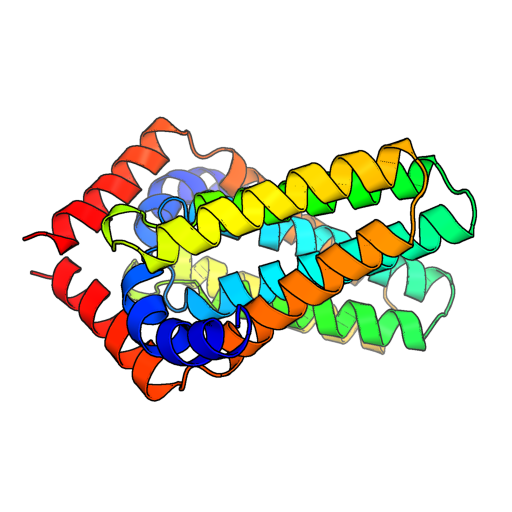 N . VAL B 1 20 ? -3.529 11.156 3.811 1 54.94 20 VAL B N 1
ATOM 1267 C CA . VAL B 1 20 ? -3.168 9.828 4.305 1 54.94 20 VAL B CA 1
ATOM 1268 C C . VAL B 1 20 ? -3.025 9.867 5.824 1 54.94 20 VAL B C 1
ATOM 1270 O O . VAL B 1 20 ? -2.234 10.641 6.363 1 54.94 20 VAL B O 1
ATOM 1273 N N . ALA B 1 21 ? -3.955 9.203 6.652 1 58.25 21 ALA B N 1
ATOM 1274 C CA . ALA B 1 21 ? -3.969 9.125 8.109 1 58.25 21 ALA B CA 1
ATOM 1275 C C . ALA B 1 21 ? -2.732 8.398 8.633 1 58.25 21 ALA B C 1
ATOM 1277 O O . ALA B 1 21 ? -2.154 8.789 9.648 1 58.25 21 ALA B O 1
ATOM 1278 N N . ASP B 1 22 ? -2.191 7.277 7.852 1 75.81 22 ASP B N 1
ATOM 1279 C CA . ASP B 1 22 ? -0.975 6.648 8.352 1 75.81 22 ASP B CA 1
ATOM 1280 C C . ASP B 1 22 ? 0.05 6.469 7.234 1 75.81 22 ASP B C 1
ATOM 1282 O O . ASP B 1 22 ? 0.209 5.367 6.707 1 75.81 22 ASP B O 1
ATOM 1286 N N . PRO B 1 23 ? 0.732 7.43 6.965 1 81.62 23 PRO B N 1
ATOM 1287 C CA . PRO B 1 23 ? 1.738 7.391 5.902 1 81.62 23 PRO B CA 1
ATOM 1288 C C . PRO B 1 23 ? 2.867 6.406 6.191 1 81.62 23 PRO B C 1
ATOM 1290 O O . PRO B 1 23 ? 3.514 5.91 5.266 1 81.62 23 PRO B O 1
ATOM 1293 N N . TYR B 1 24 ? 3.023 6.008 7.48 1 85.06 24 TYR B N 1
ATOM 1294 C CA . TYR B 1 24 ? 4.109 5.105 7.848 1 85.06 24 TYR B CA 1
ATOM 1295 C C . TYR B 1 24 ? 3.822 3.686 7.371 1 85.06 24 TYR B C 1
ATOM 1297 O O . TYR B 1 24 ? 4.711 3.006 6.855 1 85.06 24 TYR B O 1
ATOM 1305 N N . ARG B 1 25 ? 2.656 3.355 7.539 1 88.5 25 ARG B N 1
ATOM 1306 C CA . ARG B 1 25 ? 2.27 2.012 7.125 1 88.5 25 ARG B CA 1
ATOM 1307 C C . ARG B 1 25 ? 2.365 1.856 5.609 1 88.5 25 ARG B C 1
ATOM 1309 O O . ARG B 1 25 ? 2.809 0.818 5.113 1 88.5 25 ARG B O 1
ATOM 1316 N N . VAL B 1 26 ? 1.952 2.799 4.918 1 89.62 26 VAL B N 1
ATOM 1317 C CA . VAL B 1 26 ? 1.964 2.77 3.459 1 89.62 26 VAL B CA 1
ATOM 1318 C C . VAL B 1 26 ? 3.396 2.605 2.957 1 89.62 26 VAL B C 1
ATOM 1320 O O . VAL B 1 26 ? 3.66 1.796 2.066 1 89.62 26 VAL B O 1
ATOM 1323 N N . ILE B 1 27 ? 4.324 3.322 3.498 1 92.19 27 ILE B N 1
ATOM 1324 C CA . ILE B 1 27 ? 5.73 3.244 3.113 1 92.19 27 ILE B CA 1
ATOM 1325 C C . ILE B 1 27 ? 6.285 1.868 3.477 1 92.19 27 ILE B C 1
ATOM 1327 O O . ILE B 1 27 ? 7.031 1.269 2.697 1 92.19 27 ILE B O 1
ATOM 1331 N N . GLN B 1 28 ? 5.934 1.4 4.633 1 91.81 28 GLN B N 1
ATOM 1332 C CA . GLN B 1 28 ? 6.34 0.071 5.078 1 91.81 28 GLN B CA 1
ATOM 1333 C C . GLN B 1 28 ? 5.922 -0.998 4.074 1 91.81 28 GLN B C 1
ATOM 1335 O O . GLN B 1 28 ? 6.707 -1.884 3.736 1 91.81 28 GLN B O 1
ATOM 1340 N N . LEU B 1 29 ? 4.742 -0.901 3.582 1 93.31 29 LEU B N 1
ATOM 1341 C CA . LEU B 1 29 ? 4.203 -1.877 2.641 1 93.31 29 LEU B CA 1
ATOM 1342 C C . LEU B 1 29 ? 4.934 -1.803 1.303 1 93.31 29 LEU B C 1
ATOM 1344 O O . LEU B 1 29 ? 5.184 -2.83 0.669 1 93.31 29 LEU B O 1
ATOM 1348 N N . LEU B 1 30 ? 5.266 -0.629 0.851 1 94.75 30 LEU B N 1
ATOM 1349 C CA . LEU B 1 30 ? 6.023 -0.483 -0.386 1 94.75 30 LEU B CA 1
ATOM 1350 C C . LEU B 1 30 ? 7.402 -1.123 -0.257 1 94.75 30 LEU B C 1
ATOM 1352 O O . LEU B 1 30 ? 7.844 -1.845 -1.155 1 94.75 30 LEU B O 1
ATOM 1356 N N . MET B 1 31 ? 8.047 -0.903 0.886 1 96.25 31 MET B N 1
ATOM 1357 C CA . MET B 1 31 ? 9.367 -1.491 1.103 1 96.25 31 MET B CA 1
ATOM 1358 C C . MET B 1 31 ? 9.289 -3.014 1.126 1 96.25 31 MET B C 1
ATOM 1360 O O . MET B 1 31 ? 10.141 -3.693 0.555 1 96.25 31 MET B O 1
ATOM 1364 N N . GLN B 1 32 ? 8.25 -3.479 1.77 1 96.25 32 GLN B N 1
ATOM 1365 C CA . GLN B 1 32 ? 8.031 -4.918 1.763 1 96.25 32 GLN B CA 1
ATOM 1366 C C . GLN B 1 32 ? 7.781 -5.43 0.346 1 96.25 32 GLN B C 1
ATOM 1368 O O . GLN B 1 32 ? 8.289 -6.484 -0.038 1 96.25 32 GLN B O 1
ATOM 1373 N N . GLY B 1 33 ? 6.961 -4.703 -0.428 1 96.38 33 GLY B N 1
ATOM 1374 C CA . GLY B 1 33 ? 6.742 -5.051 -1.822 1 96.38 33 GLY B CA 1
ATOM 1375 C C . GLY B 1 33 ? 8.016 -5.062 -2.645 1 96.38 33 GLY B C 1
ATOM 1376 O O . GLY B 1 33 ? 8.211 -5.945 -3.486 1 96.38 33 GLY B O 1
ATOM 1377 N N . CYS B 1 34 ? 8.844 -4.133 -2.418 1 97.94 34 CYS B N 1
ATOM 1378 C CA . CYS B 1 34 ? 10.125 -4.074 -3.104 1 97.94 34 CYS B CA 1
ATOM 1379 C C . CYS B 1 34 ? 10.945 -5.332 -2.842 1 97.94 34 CYS B C 1
ATOM 1381 O O . CYS B 1 34 ? 11.484 -5.934 -3.773 1 97.94 34 CYS B O 1
ATOM 1383 N N . LEU B 1 35 ? 11.031 -5.742 -1.566 1 97.69 35 LEU B N 1
ATOM 1384 C CA . LEU B 1 35 ? 11.781 -6.934 -1.188 1 97.69 35 LEU B CA 1
ATOM 1385 C C . LEU B 1 35 ? 11.219 -8.172 -1.875 1 97.69 35 LEU B C 1
ATOM 1387 O O . LEU B 1 35 ? 11.977 -9.031 -2.332 1 97.69 35 LEU B O 1
ATOM 1391 N N . GLU B 1 36 ? 9.914 -8.234 -1.965 1 96.31 36 GLU B N 1
ATOM 1392 C CA . GLU B 1 36 ? 9.273 -9.383 -2.611 1 96.31 36 GLU B CA 1
ATOM 1393 C C . GLU B 1 36 ? 9.586 -9.406 -4.105 1 96.31 36 GLU B C 1
ATOM 1395 O O . GLU B 1 36 ? 9.828 -10.477 -4.672 1 96.31 36 GLU B O 1
ATOM 1400 N N . ARG B 1 37 ? 9.578 -8.219 -4.797 1 97.19 37 ARG B N 1
ATOM 1401 C CA . ARG B 1 37 ? 9.891 -8.164 -6.219 1 97.19 37 ARG B CA 1
ATOM 1402 C C . ARG B 1 37 ? 11.359 -8.484 -6.473 1 97.19 37 ARG B C 1
ATOM 1404 O O . ARG B 1 37 ? 11.703 -9.094 -7.488 1 97.19 37 ARG B O 1
ATOM 1411 N N . LEU B 1 38 ? 12.195 -8.086 -5.527 1 98.19 38 LEU B N 1
ATOM 1412 C CA . LEU B 1 38 ? 13.609 -8.414 -5.621 1 98.19 38 LEU B CA 1
ATOM 1413 C C . LEU B 1 38 ? 13.828 -9.922 -5.523 1 98.19 38 LEU B C 1
ATOM 1415 O O . LEU B 1 38 ? 14.617 -10.492 -6.277 1 98.19 38 LEU B O 1
ATOM 1419 N N . ALA B 1 39 ? 13.141 -10.555 -4.609 1 97.19 39 ALA B N 1
ATOM 1420 C CA . ALA B 1 39 ? 13.219 -12.008 -4.484 1 97.19 39 ALA B CA 1
ATOM 1421 C C . ALA B 1 39 ? 12.75 -12.695 -5.77 1 97.19 39 ALA B C 1
ATOM 1423 O O . ALA B 1 39 ? 13.359 -13.68 -6.207 1 97.19 39 ALA B O 1
ATOM 1424 N N . GLN B 1 40 ? 11.703 -12.219 -6.367 1 96.06 40 GLN B N 1
ATOM 1425 C CA . GLN B 1 40 ? 11.211 -12.758 -7.629 1 96.06 40 GLN B CA 1
ATOM 1426 C C . GLN B 1 40 ? 12.242 -12.594 -8.742 1 96.06 40 GLN B C 1
ATOM 1428 O O . GLN B 1 40 ? 12.422 -13.484 -9.57 1 96.06 40 GLN B O 1
ATOM 1433 N N . THR B 1 41 ? 12.828 -11.422 -8.789 1 97.81 41 THR B N 1
ATOM 1434 C CA . THR B 1 41 ? 13.867 -11.172 -9.773 1 97.81 41 THR B CA 1
ATOM 1435 C C . THR B 1 41 ? 15.016 -12.164 -9.617 1 97.81 41 THR B C 1
ATOM 1437 O O . THR B 1 41 ? 15.484 -12.742 -10.602 1 97.81 41 THR B O 1
ATOM 1440 N N . ARG B 1 42 ? 15.445 -12.32 -8.375 1 97.94 42 ARG B N 1
ATOM 1441 C CA . ARG B 1 42 ? 16.516 -13.273 -8.078 1 97.94 42 ARG B CA 1
ATOM 1442 C C . ARG B 1 42 ? 16.156 -14.672 -8.586 1 97.94 42 ARG B C 1
ATOM 1444 O O . ARG B 1 42 ? 16.984 -15.328 -9.234 1 97.94 42 ARG B O 1
ATOM 1451 N N . GLY B 1 43 ? 14.938 -15.133 -8.336 1 96.88 43 GLY B N 1
ATOM 1452 C CA . GLY B 1 43 ? 14.484 -16.438 -8.805 1 96.88 43 GLY B CA 1
ATOM 1453 C C . GLY B 1 43 ? 14.438 -16.531 -10.32 1 96.88 43 GLY B C 1
ATOM 1454 O O . GLY B 1 43 ? 14.789 -17.578 -10.891 1 96.88 43 GLY B O 1
ATOM 1455 N N . ALA B 1 44 ? 13.945 -15.523 -10.969 1 97.44 44 ALA B N 1
ATOM 1456 C CA . ALA B 1 44 ? 13.867 -15.508 -12.422 1 97.44 44 ALA B CA 1
ATOM 1457 C C . ALA B 1 44 ? 15.258 -15.641 -13.047 1 97.44 44 ALA B C 1
ATOM 1459 O O . ALA B 1 44 ? 15.43 -16.344 -14.039 1 97.44 44 ALA B O 1
ATOM 1460 N N . ILE B 1 45 ? 16.234 -14.945 -12.477 1 97.25 45 ILE B N 1
ATOM 1461 C CA . ILE B 1 45 ? 17.609 -15.016 -12.977 1 97.25 45 ILE B CA 1
ATOM 1462 C C . ILE B 1 45 ? 18.156 -16.438 -12.789 1 97.25 45 ILE B C 1
ATOM 1464 O O . ILE B 1 45 ? 18.766 -17 -13.703 1 97.25 45 ILE B O 1
ATOM 1468 N N . GLU B 1 46 ? 17.922 -16.984 -11.641 1 97.19 46 GLU B N 1
ATOM 1469 C CA . GLU B 1 46 ? 18.391 -18.344 -11.344 1 97.19 46 GLU B CA 1
ATOM 1470 C C . GLU B 1 46 ? 17.828 -19.359 -12.336 1 97.19 46 GLU B C 1
ATOM 1472 O O . GLU B 1 46 ? 18.5 -20.312 -12.711 1 97.19 46 GLU B O 1
ATOM 1477 N N . ARG B 1 47 ? 16.656 -19.125 -12.828 1 96.25 47 ARG B N 1
ATOM 1478 C CA . ARG B 1 47 ? 15.984 -20.047 -13.727 1 96.25 47 ARG B CA 1
ATOM 1479 C C . ARG B 1 47 ? 16.141 -19.609 -15.18 1 96.25 47 ARG B C 1
ATOM 1481 O O . ARG B 1 47 ? 15.516 -20.172 -16.078 1 96.25 47 ARG B O 1
ATOM 1488 N N . ARG B 1 48 ? 16.797 -18.547 -15.422 1 96.75 48 ARG B N 1
ATOM 1489 C CA . ARG B 1 48 ? 16.984 -17.969 -16.75 1 96.75 48 ARG B CA 1
ATOM 1490 C C . ARG B 1 48 ? 15.656 -17.656 -17.422 1 96.75 48 ARG B C 1
ATOM 1492 O O . ARG B 1 48 ? 15.461 -17.938 -18.594 1 96.75 48 ARG B O 1
ATOM 1499 N N . ASP B 1 49 ? 14.711 -17.266 -16.609 1 96.69 49 ASP B N 1
ATOM 1500 C CA . ASP B 1 49 ? 13.406 -16.781 -17.047 1 96.69 49 ASP B CA 1
ATOM 1501 C C . ASP B 1 49 ? 13.453 -15.297 -17.391 1 96.69 49 ASP B C 1
ATOM 1503 O O . ASP B 1 49 ? 13.078 -14.453 -16.578 1 96.69 49 ASP B O 1
ATOM 1507 N N . PHE B 1 50 ? 13.781 -14.945 -18.609 1 96.06 50 PHE B N 1
ATOM 1508 C CA . PHE B 1 50 ? 14.062 -13.578 -19.047 1 96.06 50 PHE B CA 1
ATOM 1509 C C . PHE B 1 50 ? 12.805 -12.719 -18.969 1 96.06 50 PHE B C 1
ATOM 1511 O O . PHE B 1 50 ? 12.867 -11.547 -18.609 1 96.06 50 PHE B O 1
ATOM 1518 N N . GLU B 1 51 ? 11.719 -13.391 -19.328 1 95.62 51 GLU B N 1
ATOM 1519 C CA . GLU B 1 51 ? 10.461 -12.656 -19.281 1 95.62 51 GLU B CA 1
ATOM 1520 C C . GLU B 1 51 ? 10.086 -12.305 -17.844 1 95.62 51 GLU B C 1
ATOM 1522 O O . GLU B 1 51 ? 9.734 -11.156 -17.547 1 95.62 51 GLU B O 1
ATOM 1527 N N . GLY B 1 52 ? 10.203 -13.289 -16.938 1 95.94 52 GLY B N 1
ATOM 1528 C CA . GLY B 1 52 ? 9.93 -13.055 -15.531 1 95.94 52 GLY B CA 1
ATOM 1529 C C . GLY B 1 52 ? 10.867 -12.039 -14.906 1 95.94 52 GLY B C 1
ATOM 1530 O O . GLY B 1 52 ? 10.445 -11.211 -14.094 1 95.94 52 GLY B O 1
ATOM 1531 N N . LYS B 1 53 ? 12.094 -12.109 -15.336 1 96.88 53 LYS B N 1
ATOM 1532 C CA . LYS B 1 53 ? 13.078 -11.148 -14.852 1 96.88 53 LYS B CA 1
ATOM 1533 C C . LYS B 1 53 ? 12.695 -9.727 -15.258 1 96.88 53 LYS B C 1
ATOM 1535 O O . LYS B 1 53 ? 12.664 -8.82 -14.414 1 96.88 53 LYS B O 1
ATOM 1540 N N . SER B 1 54 ? 12.391 -9.508 -16.484 1 95.94 54 SER B N 1
ATOM 1541 C CA . SER B 1 54 ? 12.062 -8.18 -17 1 95.94 54 SER B CA 1
ATOM 1542 C C . SER B 1 54 ? 10.852 -7.602 -16.281 1 95.94 54 SER B C 1
ATOM 1544 O O . SER B 1 54 ? 10.836 -6.422 -15.922 1 95.94 54 SER B O 1
ATOM 1546 N N . GLN B 1 55 ? 9.844 -8.438 -16.031 1 94.94 55 GLN B N 1
ATOM 1547 C CA . GLN B 1 55 ? 8.633 -7.996 -15.344 1 94.94 55 GLN B CA 1
ATOM 1548 C C . GLN B 1 55 ? 8.914 -7.609 -13.898 1 94.94 55 GLN B C 1
ATOM 1550 O O . GLN B 1 55 ? 8.492 -6.551 -13.438 1 94.94 55 GLN B O 1
ATOM 1555 N N . SER B 1 56 ? 9.656 -8.43 -13.164 1 96.62 56 SER B N 1
ATOM 1556 C CA . SER B 1 56 ? 9.93 -8.18 -11.75 1 96.62 56 SER B CA 1
ATOM 1557 C C . SER B 1 56 ? 10.875 -6.992 -11.578 1 96.62 56 SER B C 1
ATOM 1559 O O . SER B 1 56 ? 10.742 -6.215 -10.633 1 96.62 56 SER B O 1
ATOM 1561 N N . VAL B 1 57 ? 11.82 -6.82 -12.539 1 96.81 57 VAL B N 1
ATOM 1562 C CA . VAL B 1 57 ? 12.727 -5.676 -12.492 1 96.81 57 VAL B CA 1
ATOM 1563 C C . VAL B 1 57 ? 11.93 -4.383 -12.695 1 96.81 57 VAL B C 1
ATOM 1565 O O . VAL B 1 57 ? 12.109 -3.418 -11.945 1 96.81 57 VAL B O 1
ATOM 1568 N N . SER B 1 58 ? 11.055 -4.41 -13.641 1 96.62 58 SER B N 1
ATOM 1569 C CA . SER B 1 58 ? 10.242 -3.229 -13.922 1 96.62 58 SER B CA 1
ATOM 1570 C C . SER B 1 58 ? 9.391 -2.842 -12.719 1 96.62 58 SER B C 1
ATOM 1572 O O . SER B 1 58 ? 9.281 -1.661 -12.383 1 96.62 58 SER B O 1
ATOM 1574 N N . LYS B 1 59 ? 8.828 -3.791 -12.086 1 95.38 59 LYS B N 1
ATOM 1575 C CA . LYS B 1 59 ? 8 -3.537 -10.906 1 95.38 59 LYS B CA 1
ATOM 1576 C C . LYS B 1 59 ? 8.844 -3.035 -9.742 1 95.38 59 LYS B C 1
ATOM 1578 O O . LYS B 1 59 ? 8.422 -2.145 -9 1 95.38 59 LYS B O 1
ATOM 1583 N N . THR B 1 60 ? 9.984 -3.646 -9.562 1 97.62 60 THR B N 1
ATOM 1584 C CA . THR B 1 60 ? 10.898 -3.189 -8.523 1 97.62 60 THR B CA 1
ATOM 1585 C C . THR B 1 60 ? 11.273 -1.725 -8.734 1 97.62 60 THR B C 1
ATOM 1587 O O . THR B 1 60 ? 11.227 -0.925 -7.797 1 97.62 60 THR B O 1
ATOM 1590 N N . MET B 1 61 ? 11.617 -1.348 -9.977 1 97.31 61 MET B N 1
ATOM 1591 C CA . MET B 1 61 ? 12 0.019 -10.32 1 97.31 61 MET B CA 1
ATOM 1592 C C . MET B 1 61 ? 10.859 0.989 -10.039 1 97.31 61 MET B C 1
ATOM 1594 O O . MET B 1 61 ? 11.078 2.084 -9.523 1 97.31 61 MET B O 1
ATOM 1598 N N . ALA B 1 62 ? 9.68 0.55 -10.383 1 95 62 ALA B N 1
ATOM 1599 C CA . ALA B 1 62 ? 8.516 1.392 -10.141 1 95 62 ALA B CA 1
ATOM 1600 C C . ALA B 1 62 ? 8.328 1.673 -8.656 1 95 62 ALA B C 1
ATOM 1602 O O . ALA B 1 62 ? 8.016 2.799 -8.266 1 95 62 ALA B O 1
ATOM 1603 N N . ILE B 1 63 ? 8.531 0.651 -7.801 1 96.75 63 ILE B N 1
ATOM 1604 C CA . ILE B 1 63 ? 8.367 0.816 -6.363 1 96.75 63 ILE B CA 1
ATOM 1605 C C . ILE B 1 63 ? 9.445 1.746 -5.82 1 96.75 63 ILE B C 1
ATOM 1607 O O . ILE B 1 63 ? 9.156 2.664 -5.051 1 96.75 63 ILE B O 1
ATOM 1611 N N . ILE B 1 64 ? 10.703 1.566 -6.289 1 97.31 64 ILE B N 1
ATOM 1612 C CA . ILE B 1 64 ? 11.797 2.404 -5.805 1 97.31 64 ILE B CA 1
ATOM 1613 C C . ILE B 1 64 ? 11.57 3.85 -6.246 1 97.31 64 ILE B C 1
ATOM 1615 O O . ILE B 1 64 ? 11.812 4.785 -5.48 1 97.31 64 ILE B O 1
ATOM 1619 N N . ASN B 1 65 ? 11.094 4.051 -7.461 1 95.12 65 ASN B N 1
ATOM 1620 C CA . ASN B 1 65 ? 10.742 5.398 -7.91 1 95.12 65 ASN B CA 1
ATOM 1621 C C . ASN B 1 65 ? 9.656 6.012 -7.039 1 95.12 65 ASN B C 1
ATOM 1623 O O . ASN B 1 65 ? 9.719 7.195 -6.699 1 95.12 65 ASN B O 1
ATOM 1627 N N . GLY B 1 66 ? 8.641 5.191 -6.707 1 92.56 66 GLY B N 1
ATOM 1628 C CA . GLY B 1 66 ? 7.59 5.656 -5.816 1 92.56 66 GLY B CA 1
ATOM 1629 C C . GLY B 1 66 ? 8.102 6.07 -4.449 1 92.56 66 GLY B C 1
ATOM 1630 O O . GLY B 1 66 ? 7.695 7.105 -3.918 1 92.56 66 GLY B O 1
ATOM 1631 N N . LEU B 1 67 ? 8.984 5.305 -3.889 1 94.19 67 LEU B N 1
ATOM 1632 C CA . LEU B 1 67 ? 9.602 5.637 -2.611 1 94.19 67 LEU B CA 1
ATOM 1633 C C . LEU B 1 67 ? 10.391 6.938 -2.709 1 94.19 67 LEU B C 1
ATOM 1635 O O . LEU B 1 67 ? 10.328 7.777 -1.81 1 94.19 67 LEU B O 1
ATOM 1639 N N . GLN B 1 68 ? 11.141 7.117 -3.84 1 92.5 68 GLN B N 1
ATOM 1640 C CA . GLN B 1 68 ? 11.883 8.352 -4.066 1 92.5 68 GLN B CA 1
ATOM 1641 C C . GLN B 1 68 ? 10.945 9.555 -4.16 1 92.5 68 GLN B C 1
ATOM 1643 O O . GLN B 1 68 ? 11.203 10.594 -3.561 1 92.5 68 GLN B O 1
ATOM 1648 N N . ASP B 1 69 ? 9.852 9.336 -4.871 1 87.62 69 ASP B N 1
ATOM 1649 C CA . ASP B 1 69 ? 8.875 10.398 -5.09 1 87.62 69 ASP B CA 1
ATOM 1650 C C . ASP B 1 69 ? 8.18 10.781 -3.783 1 87.62 69 ASP B C 1
ATOM 1652 O O . ASP B 1 69 ? 7.684 11.906 -3.645 1 87.62 69 ASP B O 1
ATOM 1656 N N . SER B 1 70 ? 8.109 9.922 -2.82 1 87.5 70 SER B N 1
ATOM 1657 C CA . SER B 1 70 ? 7.406 10.141 -1.562 1 87.5 70 SER B CA 1
ATOM 1658 C C . SER B 1 70 ? 8.25 10.961 -0.592 1 87.5 70 SER B C 1
ATOM 1660 O O . SER B 1 70 ? 7.75 11.406 0.445 1 87.5 70 SER B O 1
ATOM 1662 N N . LEU B 1 71 ? 9.508 11.219 -0.924 1 88.44 71 LEU B N 1
ATOM 1663 C CA . LEU B 1 71 ? 10.406 11.953 -0.032 1 88.44 71 LEU B CA 1
ATOM 1664 C C . LEU B 1 71 ? 10.148 13.453 -0.117 1 88.44 71 LEU B C 1
ATOM 1666 O O . LEU B 1 71 ? 9.906 13.984 -1.203 1 88.44 71 LEU B O 1
ATOM 1670 N N . ASP B 1 72 ? 10.109 14.133 1.029 1 83.12 72 ASP B N 1
ATOM 1671 C CA . ASP B 1 72 ? 10.133 15.586 1.095 1 83.12 72 ASP B CA 1
ATOM 1672 C C . ASP B 1 72 ? 11.547 16.109 1.352 1 83.12 72 ASP B C 1
ATOM 1674 O O . ASP B 1 72 ? 12 16.141 2.496 1 83.12 72 ASP B O 1
ATOM 1678 N N . LEU B 1 73 ? 12.109 16.641 0.359 1 85 73 LEU B N 1
ATOM 1679 C CA . LEU B 1 73 ? 13.523 17.016 0.415 1 85 73 LEU B CA 1
ATOM 1680 C C . LEU B 1 73 ? 13.711 18.297 1.204 1 85 73 LEU B C 1
ATOM 1682 O O . LEU B 1 73 ? 14.828 18.641 1.598 1 85 73 LEU B O 1
ATOM 1686 N N . SER B 1 74 ? 12.602 18.953 1.412 1 82.12 74 SER B N 1
ATOM 1687 C CA . SER B 1 74 ? 12.703 20.188 2.184 1 82.12 74 SER B CA 1
ATOM 1688 C C . SER B 1 74 ? 13.039 19.891 3.643 1 82.12 74 SER B C 1
ATOM 1690 O O . SER B 1 74 ? 13.445 20.797 4.379 1 82.12 74 SER B O 1
ATOM 1692 N N . TYR B 1 75 ? 12.945 18.641 4.055 1 78.56 75 TYR B N 1
ATOM 1693 C CA . TYR B 1 75 ? 13.172 18.266 5.449 1 78.56 75 TYR B CA 1
ATOM 1694 C C . TYR B 1 75 ? 14.648 18.047 5.723 1 78.56 75 TYR B C 1
ATOM 1696 O O . TYR B 1 75 ? 15.047 17.766 6.859 1 78.56 75 TYR B O 1
ATOM 1704 N N . GLY B 1 76 ? 15.523 18.094 4.691 1 81.69 76 GLY B N 1
ATOM 1705 C CA . GLY B 1 76 ? 16.938 18.188 4.984 1 81.69 76 GLY B CA 1
ATOM 1706 C C . GLY B 1 76 ? 17.719 16.969 4.535 1 81.69 76 GLY B C 1
ATOM 1707 O O . GLY B 1 76 ? 17.438 16.406 3.475 1 81.69 76 GLY B O 1
ATOM 1708 N N . LYS B 1 77 ? 18.734 16.531 5.355 1 85.75 77 LYS B N 1
ATOM 1709 C CA . LYS B 1 77 ? 19.812 15.633 4.953 1 85.75 77 LYS B CA 1
ATOM 1710 C C . LYS B 1 77 ? 19.328 14.188 4.852 1 85.75 77 LYS B C 1
ATOM 1712 O O . LYS B 1 77 ? 19.703 13.461 3.93 1 85.75 77 LYS B O 1
ATOM 1717 N N . VAL B 1 78 ? 18.438 13.75 5.656 1 86 78 VAL B N 1
ATOM 1718 C CA . VAL B 1 78 ? 18.047 12.352 5.703 1 86 78 VAL B CA 1
ATOM 1719 C C . VAL B 1 78 ? 17.281 11.984 4.43 1 86 78 VAL B C 1
ATOM 1721 O O . VAL B 1 78 ? 17.641 11.031 3.738 1 86 78 VAL B O 1
ATOM 1724 N N . PRO B 1 79 ? 16.328 12.797 4.094 1 89.75 79 PRO B N 1
ATOM 1725 C CA . PRO B 1 79 ? 15.664 12.516 2.818 1 89.75 79 PRO B CA 1
ATOM 1726 C C . PRO B 1 79 ? 16.625 12.57 1.628 1 89.75 79 PRO B C 1
ATOM 1728 O O . PRO B 1 79 ? 16.484 11.789 0.684 1 89.75 79 PRO B O 1
ATOM 1731 N N . GLU B 1 80 ? 17.5 13.445 1.65 1 89.88 80 GLU B N 1
ATOM 1732 C CA . GLU B 1 80 ? 18.484 13.555 0.577 1 89.88 80 GLU B CA 1
ATOM 1733 C C . GLU B 1 80 ? 19.344 12.297 0.497 1 89.88 80 GLU B C 1
ATOM 1735 O O . GLU B 1 80 ? 19.609 11.789 -0.594 1 89.88 80 GLU B O 1
ATOM 1740 N N . ASP B 1 81 ? 19.781 11.836 1.654 1 91.5 81 ASP B N 1
ATOM 1741 C CA . ASP B 1 81 ? 20.594 10.617 1.697 1 91.5 81 ASP B CA 1
ATOM 1742 C C . ASP B 1 81 ? 19.781 9.414 1.208 1 91.5 81 ASP B C 1
ATOM 1744 O O . ASP B 1 81 ? 20.312 8.57 0.478 1 91.5 81 ASP B O 1
ATOM 1748 N N . LEU B 1 82 ? 18.531 9.352 1.628 1 93.56 82 LEU B N 1
ATOM 1749 C CA . LEU B 1 82 ? 17.656 8.281 1.166 1 93.56 82 LEU B CA 1
ATOM 1750 C C . LEU B 1 82 ? 17.469 8.352 -0.344 1 93.56 82 LEU B C 1
ATOM 1752 O O . LEU B 1 82 ? 17.453 7.324 -1.024 1 93.56 82 LEU B O 1
ATOM 1756 N N . PHE B 1 83 ? 17.281 9.586 -0.812 1 94.12 83 PHE B N 1
ATOM 1757 C CA . PHE B 1 83 ? 17.125 9.789 -2.248 1 94.12 83 PHE B CA 1
ATOM 1758 C C . PHE B 1 83 ? 18.328 9.242 -3.006 1 94.12 83 PHE B C 1
ATOM 1760 O O . PHE B 1 83 ? 18.172 8.508 -3.984 1 94.12 83 PHE B O 1
ATOM 1767 N N . ALA B 1 84 ? 19.469 9.562 -2.57 1 95.56 84 ALA B N 1
ATOM 1768 C CA . ALA B 1 84 ? 20.703 9.109 -3.193 1 95.56 84 ALA B CA 1
ATOM 1769 C C . ALA B 1 84 ? 20.844 7.59 -3.105 1 95.56 84 ALA B C 1
ATOM 1771 O O . ALA B 1 84 ? 21.297 6.945 -4.055 1 95.56 84 ALA B O 1
ATOM 1772 N N . LEU B 1 85 ? 20.516 7 -1.978 1 97 85 LEU B N 1
ATOM 1773 C CA . LEU B 1 85 ? 20.562 5.555 -1.795 1 97 85 LEU B CA 1
ATOM 1774 C C . LEU B 1 85 ? 19.625 4.848 -2.768 1 97 85 LEU B C 1
ATOM 1776 O O . LEU B 1 85 ? 20 3.834 -3.365 1 97 85 LEU B O 1
ATOM 1780 N N . TYR B 1 86 ? 18.469 5.352 -2.918 1 97.5 86 TYR B N 1
ATOM 1781 C CA . TYR B 1 86 ? 17.516 4.777 -3.859 1 97.5 86 TYR B CA 1
ATOM 1782 C C . TYR B 1 86 ? 18.031 4.875 -5.289 1 97.5 86 TYR B C 1
ATOM 1784 O O . TYR B 1 86 ? 17.828 3.963 -6.094 1 97.5 86 TYR B O 1
ATOM 1792 N N . ASP B 1 87 ? 18.625 5.969 -5.633 1 97.06 87 ASP B N 1
ATOM 1793 C CA . ASP B 1 87 ? 19.25 6.113 -6.941 1 97.06 87 ASP B CA 1
ATOM 1794 C C . ASP B 1 87 ? 20.297 5.031 -7.172 1 97.06 87 ASP B C 1
ATOM 1796 O O . ASP B 1 87 ? 20.359 4.445 -8.25 1 97.06 87 ASP B O 1
ATOM 1800 N N . TYR B 1 88 ? 21.094 4.867 -6.121 1 98.19 88 TYR B N 1
ATOM 1801 C CA . TYR B 1 88 ? 22.109 3.828 -6.199 1 98.19 88 TYR B CA 1
ATOM 1802 C C . TYR B 1 88 ? 21.484 2.457 -6.406 1 98.19 88 TYR B C 1
ATOM 1804 O O . TYR B 1 88 ? 21.938 1.673 -7.242 1 98.19 88 TYR B O 1
ATOM 1812 N N . MET B 1 89 ? 20.406 2.119 -5.77 1 98.44 89 MET B N 1
ATOM 1813 C CA . MET B 1 89 ? 19.719 0.843 -5.895 1 98.44 89 MET B CA 1
ATOM 1814 C C . MET B 1 89 ? 19.188 0.645 -7.312 1 98.44 89 MET B C 1
ATOM 1816 O O . MET B 1 89 ? 19.266 -0.457 -7.859 1 98.44 89 MET B O 1
ATOM 1820 N N . LYS B 1 90 ? 18.672 1.69 -7.875 1 98.06 90 LYS B N 1
ATOM 1821 C CA . LYS B 1 90 ? 18.141 1.599 -9.234 1 98.06 90 LYS B CA 1
ATOM 1822 C C . LYS B 1 90 ? 19.25 1.28 -10.234 1 98.06 90 LYS B C 1
ATOM 1824 O O . LYS B 1 90 ? 19.078 0.433 -11.109 1 98.06 90 LYS B O 1
ATOM 1829 N N . VAL B 1 91 ? 20.344 1.939 -10.102 1 97.5 91 VAL B N 1
ATOM 1830 C CA . VAL B 1 91 ? 21.484 1.708 -10.984 1 97.5 91 VAL B CA 1
ATOM 1831 C C . VAL B 1 91 ? 21.969 0.266 -10.836 1 97.5 91 VAL B C 1
ATOM 1833 O O . VAL B 1 91 ? 22.188 -0.427 -11.836 1 97.5 91 VAL B O 1
ATOM 1836 N N . ARG B 1 92 ? 22.109 -0.142 -9.578 1 97.56 92 ARG B N 1
ATOM 1837 C CA . ARG B 1 92 ? 22.578 -1.501 -9.312 1 97.56 92 ARG B CA 1
ATOM 1838 C C . ARG B 1 92 ? 21.594 -2.529 -9.875 1 97.56 92 ARG B C 1
ATOM 1840 O O . ARG B 1 92 ? 22.016 -3.584 -10.359 1 97.56 92 ARG B O 1
ATOM 1847 N N . MET B 1 93 ? 20.328 -2.285 -9.781 1 97.19 93 MET B N 1
ATOM 1848 C CA . MET B 1 93 ? 19.297 -3.17 -10.312 1 97.19 93 MET B CA 1
ATOM 1849 C C . MET B 1 93 ? 19.406 -3.279 -11.828 1 97.19 93 MET B C 1
ATOM 1851 O O . MET B 1 93 ? 19.219 -4.359 -12.391 1 97.19 93 MET B O 1
ATOM 1855 N N . MET B 1 94 ? 19.625 -2.191 -12.5 1 95.81 94 MET B N 1
ATOM 1856 C CA . MET B 1 94 ? 19.781 -2.199 -13.953 1 95.81 94 MET B CA 1
ATOM 1857 C C . MET B 1 94 ? 20.984 -3.045 -14.367 1 95.81 94 MET B C 1
ATOM 1859 O O . MET B 1 94 ? 20.891 -3.834 -15.305 1 95.81 94 MET B O 1
ATOM 1863 N N . ASP B 1 95 ? 22.062 -2.893 -13.641 1 94.31 95 ASP B N 1
ATOM 1864 C CA . ASP B 1 95 ? 23.25 -3.707 -13.883 1 94.31 95 ASP B CA 1
ATOM 1865 C C . ASP B 1 95 ? 22.953 -5.191 -13.68 1 94.31 95 ASP B C 1
ATOM 1867 O O . ASP B 1 95 ? 23.359 -6.027 -14.492 1 94.31 95 ASP B O 1
ATOM 1871 N N . ALA B 1 96 ? 22.25 -5.469 -12.617 1 96.06 96 ALA B N 1
ATOM 1872 C CA . ALA B 1 96 ? 21.922 -6.848 -12.281 1 96.06 96 ALA B CA 1
ATOM 1873 C C . ALA B 1 96 ? 21.078 -7.492 -13.375 1 96.06 96 ALA B C 1
ATOM 1875 O O . ALA B 1 96 ? 21.297 -8.648 -13.742 1 96.06 96 ALA B O 1
ATOM 1876 N N . SER B 1 97 ? 20.156 -6.758 -13.773 1 94.88 97 SER B N 1
ATOM 1877 C CA . SER B 1 97 ? 19.266 -7.262 -14.82 1 94.88 97 SER B CA 1
ATOM 1878 C C . SER B 1 97 ? 20.031 -7.512 -16.109 1 94.88 97 SER B C 1
ATOM 1880 O O . SER B 1 97 ? 19.828 -8.539 -16.766 1 94.88 97 SER B O 1
ATOM 1882 N N . ARG B 1 98 ? 20.797 -6.645 -16.547 1 94.75 98 ARG B N 1
ATOM 1883 C CA . ARG B 1 98 ? 21.562 -6.75 -17.781 1 94.75 98 ARG B CA 1
ATOM 1884 C C . ARG B 1 98 ? 22.516 -7.93 -17.734 1 94.75 98 ARG B C 1
ATOM 1886 O O . ARG B 1 98 ? 22.625 -8.695 -18.703 1 94.75 98 ARG B O 1
ATOM 1893 N N . ASP B 1 99 ? 23.188 -8.18 -16.656 1 96.06 99 ASP B N 1
ATOM 1894 C CA . ASP B 1 99 ? 24.281 -9.141 -16.562 1 96.06 99 ASP B CA 1
ATOM 1895 C C . ASP B 1 99 ? 23.812 -10.438 -15.883 1 96.06 99 ASP B C 1
ATOM 1897 O O . ASP B 1 99 ? 24.609 -11.344 -15.656 1 96.06 99 ASP B O 1
ATOM 1901 N N . MET B 1 100 ? 22.578 -10.469 -15.547 1 96.19 100 MET B N 1
ATOM 1902 C CA . MET B 1 100 ? 22.062 -11.625 -14.82 1 96.19 100 MET B CA 1
ATOM 1903 C C . MET B 1 100 ? 22.875 -11.883 -13.555 1 96.19 100 MET B C 1
ATOM 1905 O O . MET B 1 100 ? 23.25 -13.023 -13.281 1 96.19 100 MET B O 1
ATOM 1909 N N . ASP B 1 101 ? 23.203 -10.828 -12.812 1 96.56 101 ASP B N 1
ATOM 1910 C CA . ASP B 1 101 ? 24.078 -10.852 -11.648 1 96.56 101 ASP B CA 1
ATOM 1911 C C . ASP B 1 101 ? 23.281 -10.984 -10.352 1 96.56 101 ASP B C 1
ATOM 1913 O O . ASP B 1 101 ? 22.797 -9.992 -9.805 1 96.56 101 ASP B O 1
ATOM 1917 N N . ILE B 1 102 ? 23.25 -12.109 -9.789 1 97.19 102 ILE B N 1
ATOM 1918 C CA . ILE B 1 102 ? 22.484 -12.414 -8.586 1 97.19 102 ILE B CA 1
ATOM 1919 C C . ILE B 1 102 ? 23.078 -11.656 -7.391 1 97.19 102 ILE B C 1
ATOM 1921 O O . ILE B 1 102 ? 22.344 -11.211 -6.508 1 97.19 102 ILE B O 1
ATOM 1925 N N . ALA B 1 103 ? 24.375 -11.531 -7.355 1 97.56 103 ALA B N 1
ATOM 1926 C CA . ALA B 1 103 ? 25.031 -10.844 -6.246 1 97.56 103 ALA B CA 1
ATOM 1927 C C . ALA B 1 103 ? 24.562 -9.391 -6.152 1 97.56 103 ALA B C 1
ATOM 1929 O O . ALA B 1 103 ? 24.438 -8.852 -5.055 1 97.56 103 ALA B O 1
ATOM 1930 N N . ALA B 1 104 ? 24.359 -8.734 -7.281 1 97.81 104 ALA B N 1
ATOM 1931 C CA . ALA B 1 104 ? 23.859 -7.363 -7.305 1 97.81 104 ALA B CA 1
ATOM 1932 C C . ALA B 1 104 ? 22.453 -7.281 -6.75 1 97.81 104 ALA B C 1
ATOM 1934 O O . ALA B 1 104 ? 22.109 -6.332 -6.047 1 97.81 104 ALA B O 1
ATOM 1935 N N . ILE B 1 105 ? 21.656 -8.297 -7.039 1 98.31 105 ILE B N 1
ATOM 1936 C CA . ILE B 1 105 ? 20.297 -8.352 -6.5 1 98.31 105 ILE B CA 1
ATOM 1937 C C . ILE B 1 105 ? 20.359 -8.5 -4.98 1 98.31 105 ILE B C 1
ATOM 1939 O O . ILE B 1 105 ? 19.625 -7.82 -4.254 1 98.31 105 ILE B O 1
ATOM 1943 N N . ASP B 1 106 ? 21.219 -9.344 -4.535 1 98 106 ASP B N 1
ATOM 1944 C CA . ASP B 1 106 ? 21.375 -9.562 -3.1 1 98 106 ASP B CA 1
ATOM 1945 C C . ASP B 1 106 ? 21.828 -8.281 -2.395 1 98 106 ASP B C 1
ATOM 1947 O O . ASP B 1 106 ? 21.391 -8 -1.272 1 98 106 ASP B O 1
ATOM 1951 N N . GLU B 1 107 ? 22.688 -7.551 -3.047 1 98.38 107 GLU B N 1
ATOM 1952 C CA . GLU B 1 107 ? 23.141 -6.281 -2.488 1 98.38 107 GLU B CA 1
ATOM 1953 C C . GLU B 1 107 ? 21.984 -5.297 -2.334 1 98.38 107 GLU B C 1
ATOM 1955 O O . GLU B 1 107 ? 21.828 -4.676 -1.281 1 98.38 107 GLU B O 1
ATOM 1960 N N . VAL B 1 108 ? 21.172 -5.191 -3.375 1 98.44 108 VAL B N 1
ATOM 1961 C CA . VAL B 1 108 ? 20.031 -4.281 -3.328 1 98.44 108 VAL B CA 1
ATOM 1962 C C . VAL B 1 108 ? 19.047 -4.738 -2.258 1 98.44 108 VAL B C 1
ATOM 1964 O O . VAL B 1 108 ? 18.484 -3.914 -1.522 1 98.44 108 VAL B O 1
ATOM 1967 N N . MET B 1 109 ? 18.844 -6.016 -2.131 1 98.62 109 MET B N 1
ATOM 1968 C CA . MET B 1 109 ? 17.953 -6.559 -1.1 1 98.62 109 MET B CA 1
ATOM 1969 C C . MET B 1 109 ? 18.469 -6.195 0.293 1 98.62 109 MET B C 1
ATOM 1971 O O . MET B 1 109 ? 17.672 -5.809 1.16 1 98.62 109 MET B O 1
ATOM 1975 N N . THR B 1 110 ? 19.766 -6.336 0.485 1 98.44 110 THR B N 1
ATOM 1976 C CA . THR B 1 110 ? 20.359 -6.031 1.781 1 98.44 110 THR B CA 1
ATO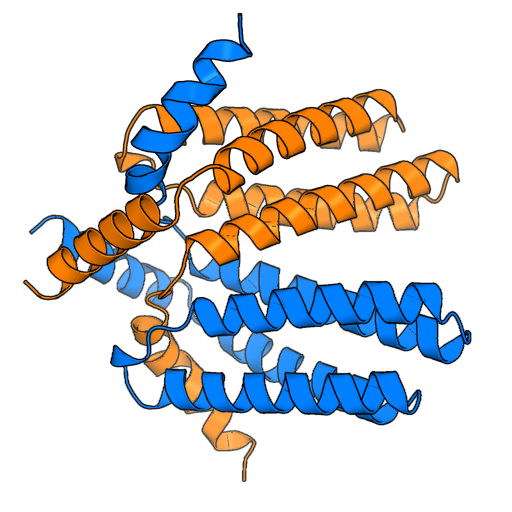M 1977 C C . THR B 1 110 ? 20.172 -4.555 2.123 1 98.44 110 THR B C 1
ATOM 1979 O O . THR B 1 110 ? 19.859 -4.211 3.262 1 98.44 110 THR B O 1
ATOM 1982 N N . LEU B 1 111 ? 20.391 -3.67 1.141 1 98.06 111 LEU B N 1
ATOM 1983 C CA . LEU B 1 111 ? 20.203 -2.24 1.354 1 98.06 111 LEU B CA 1
ATOM 1984 C C . LEU B 1 111 ? 18.75 -1.925 1.717 1 98.06 111 LEU B C 1
ATOM 1986 O O . LEU B 1 111 ? 18.5 -1.197 2.678 1 98.06 111 LEU B O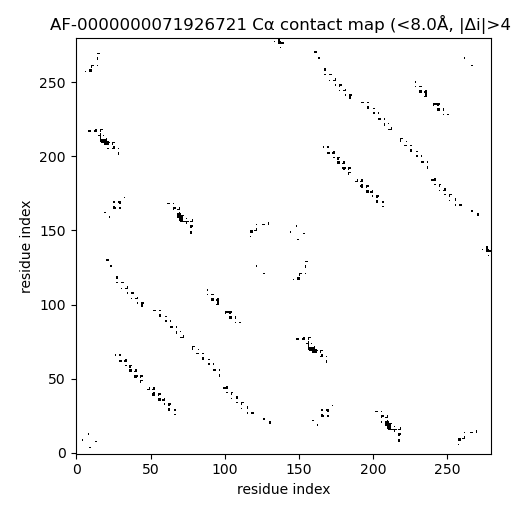 1
ATOM 1990 N N . MET B 1 112 ? 17.797 -2.52 0.975 1 97.94 112 MET B N 1
ATOM 1991 C CA . MET B 1 112 ? 16.375 -2.279 1.235 1 97.94 112 MET B CA 1
ATOM 1992 C C . MET B 1 112 ? 15.977 -2.816 2.605 1 97.94 112 MET B C 1
ATOM 1994 O O . MET B 1 112 ? 15.211 -2.178 3.326 1 97.94 112 MET B O 1
ATOM 1998 N N . LEU B 1 113 ? 16.5 -3.934 2.959 1 97.44 113 LEU B N 1
ATOM 1999 C CA . LEU B 1 113 ? 16.203 -4.516 4.266 1 97.44 113 LEU B CA 1
ATOM 2000 C C . LEU B 1 113 ? 16.703 -3.605 5.387 1 97.44 113 LEU B C 1
ATOM 2002 O O . LEU B 1 113 ? 16.047 -3.467 6.418 1 97.44 113 LEU B O 1
ATOM 2006 N N . THR B 1 114 ? 17.844 -3.078 5.164 1 96.5 114 THR B N 1
ATOM 2007 C CA . THR B 1 114 ? 18.406 -2.158 6.145 1 96.5 114 THR B CA 1
ATOM 2008 C C . THR B 1 114 ? 17.516 -0.93 6.309 1 96.5 114 THR B C 1
ATOM 2010 O O . THR B 1 114 ? 17.203 -0.525 7.434 1 96.5 114 THR B O 1
ATOM 2013 N N . VAL B 1 115 ? 17.094 -0.334 5.223 1 95.56 115 VAL B N 1
ATOM 2014 C CA . VAL B 1 115 ? 16.219 0.837 5.262 1 95.56 115 VAL B CA 1
ATOM 2015 C C . VAL B 1 115 ? 14.906 0.478 5.934 1 95.56 115 VAL B C 1
ATOM 2017 O O . VAL B 1 115 ? 14.422 1.215 6.797 1 95.56 115 VAL B O 1
ATOM 2020 N N . LYS B 1 116 ? 14.375 -0.625 5.535 1 94.75 116 LYS B N 1
ATOM 2021 C CA . LYS B 1 116 ? 13.086 -1.041 6.09 1 94.75 116 LYS B CA 1
ATOM 2022 C C . LYS B 1 116 ? 13.195 -1.312 7.586 1 94.75 116 LYS B C 1
ATOM 2024 O O . LYS B 1 116 ? 12.273 -1.022 8.344 1 94.75 116 LYS B O 1
ATOM 2029 N N . SER B 1 117 ? 14.234 -1.945 8.016 1 95.12 117 SER B N 1
ATOM 2030 C CA . SER B 1 117 ? 14.445 -2.215 9.438 1 95.12 117 SER B CA 1
ATOM 2031 C C . SER B 1 117 ? 14.469 -0.923 10.242 1 95.12 117 SER B C 1
ATOM 2033 O O . SER B 1 117 ? 13.93 -0.865 11.352 1 95.12 117 SER B O 1
ATOM 2035 N N . GLY B 1 118 ? 15.117 0.064 9.742 1 92.38 118 GLY B N 1
ATOM 2036 C CA . GLY B 1 118 ? 15.078 1.372 10.375 1 92.38 118 GLY B CA 1
ATOM 2037 C C . GLY B 1 118 ? 13.68 1.964 10.438 1 92.38 118 GLY B C 1
ATOM 2038 O O . GLY B 1 118 ? 13.289 2.533 11.461 1 92.38 118 GLY B O 1
ATOM 2039 N N . TRP B 1 119 ? 12.961 1.839 9.359 1 91.94 119 TRP B N 1
ATOM 2040 C CA . TRP B 1 119 ? 11.594 2.332 9.273 1 91.94 119 TRP B CA 1
ATOM 2041 C C . TRP B 1 119 ? 10.695 1.609 10.273 1 91.94 119 TRP B C 1
ATOM 2043 O O . TRP B 1 119 ? 9.906 2.244 10.984 1 91.94 119 TRP B O 1
ATOM 2053 N N . ASP B 1 120 ? 10.852 0.352 10.406 1 91.38 120 ASP B N 1
ATOM 2054 C CA . ASP B 1 120 ? 10.055 -0.483 11.297 1 91.38 120 ASP B CA 1
ATOM 2055 C C . ASP B 1 120 ? 10.344 -0.161 12.766 1 91.38 120 ASP B C 1
ATOM 2057 O O . ASP B 1 120 ? 9.5 -0.39 13.633 1 91.38 120 ASP B O 1
ATOM 2061 N N . ALA B 1 121 ? 11.438 0.272 13.031 1 91.19 121 ALA B N 1
ATOM 2062 C CA . ALA B 1 121 ? 11.898 0.492 14.406 1 91.19 121 ALA B CA 1
ATOM 2063 C C . ALA B 1 121 ? 11.375 1.816 14.953 1 91.19 121 ALA B C 1
ATOM 2065 O O . ALA B 1 121 ? 11.484 2.086 16.156 1 91.19 121 ALA B O 1
ATOM 2066 N N . ILE B 1 122 ? 10.773 2.623 14.109 1 85.69 122 ILE B N 1
ATOM 2067 C CA . ILE B 1 122 ? 10.211 3.881 14.594 1 85.69 122 ILE B CA 1
ATOM 2068 C C . ILE B 1 122 ? 9.039 3.598 15.523 1 85.69 122 ILE B C 1
ATOM 2070 O O . ILE B 1 122 ? 8.062 2.953 15.117 1 85.69 122 ILE B O 1
ATOM 2074 N N . PRO B 1 123 ? 9.188 4.043 16.766 1 86.38 123 PRO B N 1
ATOM 2075 C CA . PRO B 1 123 ? 8.109 3.773 17.719 1 86.38 123 PRO B CA 1
ATOM 2076 C C . PRO B 1 123 ? 6.785 4.418 17.312 1 86.38 123 PRO B C 1
ATOM 2078 O O . PRO B 1 123 ? 6.777 5.52 16.766 1 86.38 123 PRO B O 1
ATOM 2081 N N . VAL B 1 124 ? 5.727 3.754 17.719 1 83.25 124 VAL B N 1
ATOM 2082 C CA . VAL B 1 124 ? 4.387 4.199 17.359 1 83.25 124 VAL B CA 1
ATOM 2083 C C . VAL B 1 124 ? 4.133 5.594 17.922 1 83.25 124 VAL B C 1
ATOM 2085 O O . VAL B 1 124 ? 3.51 6.438 17.281 1 83.25 124 VAL B O 1
ATOM 2088 N N . GLU B 1 125 ? 4.605 5.84 19.125 1 83.5 125 GLU B N 1
ATOM 2089 C CA . GLU B 1 125 ? 4.418 7.133 19.766 1 83.5 125 GLU B CA 1
ATOM 2090 C C . GLU B 1 125 ? 5.047 8.258 18.953 1 83.5 125 GLU B C 1
ATOM 2092 O O . GLU B 1 125 ? 4.492 9.352 18.859 1 83.5 125 GLU B O 1
ATOM 2097 N N . GLU B 1 126 ? 6.195 8.016 18.422 1 80.75 126 GLU B N 1
ATOM 2098 C CA . GLU B 1 126 ? 6.883 9.016 17.609 1 80.75 126 GLU B CA 1
ATOM 2099 C C . GLU B 1 126 ? 6.156 9.242 16.281 1 80.75 126 GLU B C 1
ATOM 2101 O O . GLU B 1 126 ? 6.105 10.367 15.781 1 80.75 126 GLU B O 1
ATOM 2106 N N . ARG B 1 127 ? 5.594 8.195 15.75 1 79.5 127 ARG B N 1
ATOM 2107 C CA . ARG B 1 127 ? 4.82 8.305 14.516 1 79.5 127 ARG B CA 1
ATOM 2108 C C . ARG B 1 127 ? 3.57 9.148 14.727 1 79.5 127 ARG B C 1
ATOM 2110 O O . ARG B 1 127 ? 3.279 10.047 13.93 1 79.5 127 ARG B O 1
ATOM 2117 N N . ASP B 1 128 ? 2.943 8.852 15.82 1 78.25 128 ASP B N 1
ATOM 2118 C CA . ASP B 1 128 ? 1.707 9.562 16.125 1 78.25 128 ASP B CA 1
ATOM 2119 C C . ASP B 1 128 ? 1.965 11.055 16.312 1 78.25 128 ASP B C 1
ATOM 2121 O O . ASP B 1 128 ? 1.17 11.891 15.867 1 78.25 128 ASP B O 1
ATOM 2125 N N . LYS B 1 129 ? 3.006 11.312 17.031 1 78.44 129 LYS B N 1
ATOM 2126 C CA . LYS B 1 129 ? 3.375 12.711 17.25 1 78.44 129 LYS B CA 1
ATOM 2127 C C . LYS B 1 129 ? 3.643 13.414 15.914 1 78.44 129 LYS B C 1
ATOM 2129 O O . LYS B 1 129 ? 3.223 14.562 15.719 1 78.44 129 LYS B O 1
ATOM 2134 N N . ALA B 1 130 ? 4.305 12.797 15.023 1 76.19 130 ALA B N 1
ATOM 2135 C CA . ALA B 1 130 ? 4.645 13.391 13.734 1 76.19 130 ALA B CA 1
ATOM 2136 C C . ALA B 1 130 ? 3.393 13.641 12.898 1 76.19 130 ALA B C 1
ATOM 2138 O O . ALA B 1 130 ? 3.271 14.68 12.242 1 76.19 130 ALA B O 1
ATOM 2139 N N . ILE B 1 131 ? 2.502 12.688 12.969 1 74.75 131 ILE B N 1
ATOM 2140 C CA . ILE B 1 131 ? 1.266 12.789 12.203 1 74.75 131 ILE B CA 1
ATOM 2141 C C . ILE B 1 131 ? 0.403 13.922 12.758 1 74.75 131 ILE B C 1
ATOM 2143 O O . ILE B 1 131 ? -0.17 14.703 12 1 74.75 131 ILE B O 1
ATOM 2147 N N . ALA B 1 132 ? 0.349 13.977 14.086 1 73.88 132 ALA B N 1
ATOM 2148 C CA . ALA B 1 132 ? -0.421 15.031 14.742 1 73.88 132 ALA B CA 1
ATOM 2149 C C . ALA B 1 132 ? 0.141 16.406 14.398 1 73.88 132 ALA B C 1
ATOM 2151 O O . ALA B 1 132 ? -0.614 17.375 14.211 1 73.88 132 ALA B O 1
ATOM 2152 N N . GLN B 1 133 ? 1.366 16.516 14.383 1 72.44 133 GLN B N 1
ATOM 2153 C CA . GLN B 1 133 ? 2.018 17.781 14.07 1 72.44 133 GLN B CA 1
ATOM 2154 C C . GLN B 1 133 ? 1.732 18.203 12.633 1 72.44 133 GLN B C 1
ATOM 2156 O O . GLN B 1 133 ? 1.584 19.391 12.344 1 72.44 133 GLN B O 1
ATOM 2161 N N . GLN B 1 134 ? 1.657 17.297 11.789 1 68.69 134 GLN B N 1
ATOM 2162 C CA . GLN B 1 134 ? 1.346 17.594 10.391 1 68.69 134 GLN B CA 1
ATOM 2163 C C . GLN B 1 134 ? -0.107 18.031 10.234 1 68.69 134 GLN B C 1
ATOM 2165 O O . GLN B 1 134 ? -0.402 18.938 9.461 1 68.69 134 GLN B O 1
ATOM 2170 N N . LYS B 1 135 ? -0.978 17.391 10.953 1 66.31 135 LYS B N 1
ATOM 2171 C CA . LYS B 1 135 ? -2.396 17.734 10.883 1 66.31 135 LYS B CA 1
ATOM 2172 C C . LYS B 1 135 ? -2.674 19.094 11.531 1 66.31 135 LYS B C 1
ATOM 2174 O O . LYS B 1 135 ? -3.514 19.844 11.047 1 66.31 135 LYS B O 1
ATOM 2179 N N . ALA B 1 136 ? -2.105 19.234 12.695 1 64.56 136 ALA B N 1
ATOM 2180 C CA . ALA B 1 136 ? -2.279 20.5 13.398 1 64.56 136 ALA B CA 1
ATOM 2181 C C . ALA B 1 136 ? -1.779 21.672 12.547 1 64.56 136 ALA B C 1
ATOM 2183 O O . ALA B 1 136 ? -2.342 22.766 12.602 1 64.56 136 ALA B O 1
ATOM 2184 N N . GLY B 1 137 ? -0.718 21.422 11.898 1 57.69 137 GLY B N 1
ATOM 2185 C CA . GLY B 1 137 ? -0.258 22.469 11.008 1 57.69 137 GLY B CA 1
ATOM 2186 C C . GLY B 1 137 ? -1.188 22.719 9.836 1 57.69 137 GLY B C 1
ATOM 2187 O O . GLY B 1 137 ? -1.118 23.75 9.188 1 57.69 137 GLY B O 1
ATOM 2188 N N . ARG B 1 138 ? -2.109 21.828 9.594 1 54.84 138 ARG B N 1
ATOM 2189 C CA . ARG B 1 138 ? -3.117 21.953 8.547 1 54.84 138 ARG B CA 1
ATOM 2190 C C . ARG B 1 138 ? -4.332 22.734 9.039 1 54.84 138 ARG B C 1
ATOM 2192 O O . ARG B 1 138 ? -4.988 23.422 8.258 1 54.84 138 ARG B O 1
ATOM 2199 N N . THR B 1 139 ? -4.789 22.422 10.172 1 51.62 139 THR B N 1
ATOM 2200 C CA . THR B 1 139 ? -5.961 23.094 10.727 1 51.62 139 THR B CA 1
ATOM 2201 C C . THR B 1 139 ? -5.648 24.562 11.039 1 51.62 139 THR B C 1
ATOM 2203 O O . THR B 1 139 ? -6.547 25.406 11.047 1 51.62 139 THR B O 1
ATOM 2206 N N . GLU B 1 140 ? -4.508 24.969 11.281 1 45.91 140 GLU B N 1
ATOM 2207 C CA . GLU B 1 140 ? -4.305 26.391 11.578 1 45.91 140 GLU B CA 1
ATOM 2208 C C . GLU B 1 140 ? -4.086 27.188 10.297 1 45.91 140 GLU B C 1
ATOM 2210 O O . GLU B 1 140 ? -3.455 26.703 9.352 1 45.91 140 GLU B O 1
#

InterPro domains:
  IPR003713 Flagellar protein FliS [PF02561] (11-122)
  IPR003713 Flagellar protein FliS [PIRSF039090] (1-131)
  IPR003713 Flagellar protein FliS [PTHR34773] (1-129)
  IPR003713 Flagellar protein FliS [TIGR00208] (3-122)
  IPR003713 Flagellar protein FliS [cd16098] (23-123)
  IPR036584 Flagellar protein FliS superfamily [SSF101116] (8-126)

Secondary structure (DSSP, 8-state):
-TTHHHHHHHHHHHHHHT--S-HHHHHHHHHHHHHHHHHHHHHHHHTT-HHHHHHHHHHHHHHHHHHHHT--GGG-HHHHHHHHHHHHHHHHHHHHHHHT-HHHHHHHHHHHHHHHHHHHTS-HHHHHHHHHHHHHHHH-/-TTHHHHHHHHHHHHHHT--S-HHHHHHHHHHHHHHHHHHHHHHHHTT-HHHHHHHHHHHHHHHHHHHHT--GGG-HHHHHHHHHHHHHHHHHHHHHHHT-HHHHHHHHHHHHHHHHHHHTS-HHHHHHHHHHHHHHHH-

pLDDT: mean 83.29, std 20.19, range [27.58, 98.62]